Protein AF-A0A2V8VT09-F1 (afdb_monomer_lite)

Radius of gyration: 19.58 Å; chains: 1; bounding box: 53×34×50 Å

pLDDT: mean 88.97, std 8.25, range [53.28, 97.56]

Sequence (198 aa):
MQSVGPEAFEDIYPLLAGLPTRTMSKQDWRWLLFEYPWAPGPHRGWALCADGRTVGFIGAVFCARPLLGRVEKFCNPACWVVLEEYRFASALLLKPILALKDHSILSLRLSPAAYKVSAALGLRPLESEQLVLPPIPRPGEAIRALRGSFTLAPEEIRAELTGAERTMHEDMCSSPVARHVLLRRGDRQCYLVATPCH

Structure (mmCIF, N/CA/C/O backbone):
data_AF-A0A2V8VT09-F1
#
_entry.id   AF-A0A2V8VT09-F1
#
loop_
_atom_site.group_PDB
_atom_site.id
_atom_site.type_symbol
_atom_site.label_atom_id
_atom_site.label_alt_id
_atom_site.label_comp_id
_atom_site.label_asym_id
_atom_site.label_entity_id
_atom_site.label_seq_id
_atom_site.pdbx_PDB_ins_code
_atom_site.Cartn_x
_atom_site.Cartn_y
_atom_site.Cartn_z
_atom_site.occupancy
_atom_site.B_iso_or_equiv
_atom_site.auth_seq_id
_atom_site.auth_comp_id
_atom_site.auth_asym_id
_atom_site.auth_atom_id
_atom_site.pdbx_PDB_model_num
ATOM 1 N N . MET A 1 1 ? -17.277 1.373 14.318 1.00 88.25 1 MET A N 1
ATOM 2 C CA . MET A 1 1 ? -16.346 1.019 13.223 1.00 88.25 1 MET A CA 1
ATOM 3 C C . MET A 1 1 ? -17.014 1.399 11.921 1.00 88.25 1 MET A C 1
ATOM 5 O O . MET A 1 1 ? -18.194 1.102 11.780 1.00 88.25 1 MET A O 1
ATOM 9 N N . GLN A 1 2 ? -16.295 2.048 11.013 1.00 91.94 2 GLN A N 1
ATOM 10 C CA . GLN A 1 2 ? -16.838 2.515 9.738 1.00 91.94 2 GLN A CA 1
ATOM 11 C C . GLN A 1 2 ? -15.823 2.341 8.608 1.00 91.94 2 GLN A C 1
ATOM 13 O O . GLN A 1 2 ? -14.618 2.346 8.858 1.00 91.94 2 GLN A O 1
ATOM 18 N N . SER A 1 3 ? -16.321 2.148 7.387 1.00 94.25 3 SER A N 1
ATOM 19 C CA . SER A 1 3 ? -15.506 2.196 6.170 1.00 94.25 3 SER A CA 1
ATOM 20 C C . SER A 1 3 ? -15.060 3.632 5.916 1.00 94.25 3 SER A C 1
ATOM 22 O O . SER A 1 3 ? -15.844 4.547 6.159 1.00 94.25 3 SER A O 1
ATOM 24 N N . VAL A 1 4 ? -13.830 3.833 5.445 1.00 95.00 4 VAL A N 1
ATOM 25 C CA . VAL A 1 4 ? -13.260 5.176 5.262 1.00 95.00 4 VAL A CA 1
ATOM 26 C C . VAL A 1 4 ? -12.682 5.387 3.867 1.00 95.00 4 VAL A C 1
ATOM 28 O O . VAL A 1 4 ? -12.043 4.489 3.303 1.00 95.00 4 VAL A O 1
ATOM 31 N N . GLY A 1 5 ? -12.912 6.581 3.324 1.00 93.25 5 GLY A N 1
ATOM 32 C CA . GLY A 1 5 ? -12.309 7.089 2.100 1.00 93.25 5 GLY A CA 1
ATOM 33 C C . GLY A 1 5 ? -11.295 8.215 2.359 1.00 93.25 5 GLY A C 1
ATOM 34 O O . GLY A 1 5 ? -10.906 8.463 3.507 1.00 93.25 5 GLY A O 1
ATOM 35 N N . PRO A 1 6 ? -10.826 8.890 1.291 1.00 92.75 6 PRO A N 1
ATOM 36 C CA . PRO A 1 6 ? -9.806 9.942 1.364 1.00 92.75 6 PRO A CA 1
ATOM 37 C C . PRO A 1 6 ? -10.167 11.131 2.269 1.00 92.75 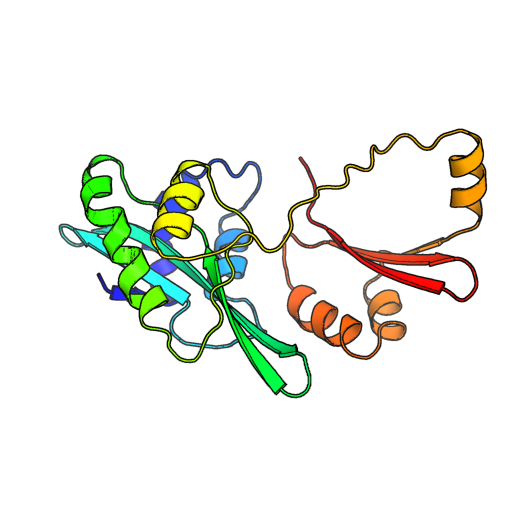6 PRO A C 1
ATOM 39 O O . PRO A 1 6 ? -9.274 11.866 2.699 1.00 92.75 6 PRO A O 1
ATOM 42 N N . GLU A 1 7 ? -11.456 11.342 2.532 1.00 93.12 7 GLU A N 1
ATOM 43 C CA . GLU A 1 7 ? -12.001 12.375 3.414 1.00 93.12 7 GLU A CA 1
ATOM 44 C C . GLU A 1 7 ? -11.633 12.166 4.888 1.00 93.12 7 GLU A C 1
ATOM 46 O O . GLU A 1 7 ? -11.423 13.136 5.606 1.00 93.12 7 GLU A O 1
ATOM 51 N N . ALA A 1 8 ? -11.472 10.915 5.327 1.00 93.81 8 ALA A N 1
ATOM 52 C CA . ALA A 1 8 ? -11.121 10.581 6.709 1.00 93.81 8 ALA A CA 1
ATOM 53 C C . ALA A 1 8 ? -9.611 10.669 6.991 1.00 93.81 8 ALA A C 1
ATOM 55 O O . ALA A 1 8 ? -9.166 10.409 8.110 1.00 93.81 8 ALA A O 1
ATOM 56 N N . PHE A 1 9 ? -8.795 10.987 5.980 1.00 95.25 9 PHE A N 1
ATOM 57 C CA . PHE A 1 9 ? -7.338 10.931 6.084 1.00 95.25 9 PHE A CA 1
ATOM 58 C C . PHE A 1 9 ? -6.782 11.828 7.195 1.00 95.25 9 PHE A C 1
ATOM 60 O O . PHE A 1 9 ? -5.859 11.422 7.899 1.00 95.25 9 PHE A O 1
ATOM 67 N N . GLU A 1 10 ? -7.355 13.018 7.374 1.00 96.00 10 GLU A N 1
ATOM 68 C CA . GLU A 1 10 ? -6.911 13.975 8.392 1.00 96.00 10 GLU A CA 1
ATOM 69 C C . GLU A 1 10 ? -7.084 13.429 9.815 1.00 96.00 10 GLU A C 1
ATOM 71 O O . GLU A 1 10 ? -6.186 13.585 10.642 1.00 96.00 10 GLU A O 1
ATOM 76 N N . ASP A 1 11 ? -8.165 12.688 10.073 1.00 95.75 11 ASP A N 1
ATOM 77 C CA . ASP A 1 11 ? -8.415 12.057 11.374 1.00 95.75 11 ASP A CA 1
ATOM 78 C C . ASP A 1 11 ? -7.548 10.808 11.600 1.00 95.75 11 ASP A C 1
ATOM 80 O O . ASP A 1 11 ? -7.265 10.428 12.737 1.00 95.75 11 ASP A O 1
ATOM 84 N N . ILE A 1 12 ? -7.133 10.140 10.520 1.00 96.38 12 ILE A N 1
ATOM 85 C CA . ILE A 1 12 ? -6.337 8.904 10.557 1.00 96.38 12 ILE A CA 1
ATOM 86 C C . ILE A 1 12 ? -4.838 9.207 10.673 1.00 96.38 12 ILE A C 1
ATOM 88 O O . ILE A 1 12 ? -4.106 8.466 11.333 1.00 96.38 12 ILE A O 1
ATOM 92 N N . TYR A 1 13 ? -4.365 10.286 10.044 1.00 95.88 13 TYR A N 1
ATOM 93 C CA . TYR A 1 13 ? -2.944 10.621 9.947 1.00 95.88 13 TYR A CA 1
ATOM 94 C C . TYR A 1 13 ? -2.199 10.648 11.296 1.00 95.88 13 TYR A C 1
ATOM 96 O O . TYR A 1 13 ? -1.099 10.092 11.347 1.00 95.88 13 TYR A O 1
ATOM 104 N N . PRO A 1 14 ? -2.756 11.182 12.405 1.00 94.81 14 PRO A N 1
ATOM 105 C CA . PRO A 1 14 ? -2.091 11.136 13.708 1.00 94.81 14 PRO A CA 1
ATOM 106 C C . PRO A 1 14 ? -1.740 9.716 14.176 1.00 94.81 14 PRO A C 1
ATOM 108 O O . PRO A 1 14 ? -0.697 9.517 14.795 1.00 94.81 14 PRO A O 1
ATOM 111 N N . LEU A 1 15 ? -2.565 8.714 13.843 1.00 95.19 15 LEU A N 1
ATOM 112 C CA . LEU A 1 15 ? -2.276 7.311 14.154 1.00 95.19 15 LEU A CA 1
ATOM 113 C C . LEU A 1 15 ? -1.122 6.774 13.297 1.00 95.19 15 LEU A C 1
ATOM 115 O O . LEU A 1 15 ? -0.261 6.053 13.797 1.00 95.19 15 LEU A O 1
ATOM 119 N N . LEU A 1 16 ? -1.096 7.136 12.010 1.00 93.88 16 LEU A N 1
ATOM 120 C CA . LEU A 1 16 ? -0.053 6.719 11.067 1.00 93.88 16 LEU A CA 1
ATOM 121 C C . LEU A 1 16 ? 1.308 7.321 11.422 1.00 93.88 16 LEU A C 1
ATOM 123 O O . LEU A 1 16 ? 2.320 6.629 11.345 1.00 93.88 16 LEU A O 1
ATOM 127 N N . ALA A 1 17 ? 1.329 8.582 11.858 1.00 90.62 17 ALA A N 1
ATOM 128 C CA . ALA A 1 17 ? 2.541 9.279 12.283 1.00 90.62 17 ALA A CA 1
ATOM 129 C C . ALA A 1 17 ? 3.223 8.617 13.497 1.00 90.62 17 ALA A C 1
ATOM 131 O O . ALA A 1 17 ? 4.424 8.788 13.691 1.00 90.62 17 ALA A O 1
ATOM 132 N N . GLY A 1 18 ? 2.478 7.842 14.295 1.00 86.19 18 GLY A N 1
ATOM 133 C CA . GLY A 1 18 ? 3.013 7.064 15.415 1.00 86.19 18 GLY A CA 1
ATOM 134 C C . GLY A 1 18 ? 3.640 5.720 15.025 1.00 86.19 18 GLY A C 1
ATOM 135 O O . GLY A 1 18 ? 4.216 5.046 15.880 1.00 86.19 18 GLY A O 1
ATOM 136 N N . LEU A 1 19 ? 3.530 5.291 13.762 1.00 86.75 19 LEU A N 1
ATOM 137 C CA . LEU A 1 19 ? 4.171 4.062 13.297 1.00 86.75 19 LEU A CA 1
ATOM 138 C C . LEU A 1 19 ? 5.694 4.250 13.190 1.00 86.75 19 LEU A C 1
ATOM 140 O O . LEU A 1 19 ? 6.160 5.338 12.855 1.00 86.75 19 LEU A O 1
ATOM 144 N N . PRO A 1 20 ? 6.499 3.189 13.398 1.00 77.62 20 PRO A N 1
ATOM 145 C CA . PRO A 1 20 ? 7.956 3.243 13.280 1.00 77.62 20 PRO A CA 1
ATOM 146 C C . PRO A 1 20 ? 8.412 3.276 11.807 1.00 77.62 20 PRO A C 1
ATOM 148 O O . PRO A 1 20 ? 9.232 2.470 11.368 1.00 77.62 20 PRO A O 1
ATOM 151 N N . THR A 1 21 ? 7.861 4.191 11.011 1.00 70.56 21 THR A N 1
ATOM 152 C CA . THR A 1 21 ? 8.256 4.445 9.625 1.00 70.56 21 THR A CA 1
ATOM 153 C C . THR A 1 21 ? 9.174 5.654 9.592 1.00 70.56 21 THR A C 1
ATOM 155 O O . THR A 1 21 ? 8.752 6.761 9.910 1.00 70.56 21 THR A O 1
ATOM 158 N N . ARG A 1 22 ? 10.438 5.454 9.214 1.00 61.34 22 ARG A N 1
ATOM 159 C CA . ARG A 1 22 ? 11.469 6.495 9.336 1.00 61.34 22 ARG A CA 1
ATOM 160 C C . ARG A 1 22 ? 11.339 7.652 8.333 1.00 61.34 22 ARG A C 1
ATOM 162 O O . ARG A 1 22 ? 12.022 8.650 8.519 1.00 61.34 22 ARG A O 1
ATOM 169 N N . THR A 1 23 ? 10.504 7.542 7.293 1.00 70.88 23 THR A N 1
ATOM 170 C CA . THR A 1 23 ? 10.636 8.415 6.106 1.00 70.88 23 THR A CA 1
ATOM 171 C C . THR A 1 23 ? 9.363 8.711 5.301 1.00 70.88 23 THR A C 1
ATOM 173 O O . THR A 1 23 ? 9.475 9.270 4.216 1.00 70.88 23 THR A O 1
ATOM 176 N N . MET A 1 24 ? 8.158 8.378 5.777 1.00 85.38 24 MET A N 1
ATOM 177 C CA . MET A 1 24 ? 6.932 8.705 5.027 1.00 85.38 24 MET A CA 1
ATOM 178 C C . MET A 1 24 ? 6.404 10.095 5.385 1.00 85.38 24 MET A C 1
ATOM 180 O O . MET A 1 24 ? 6.049 10.353 6.536 1.00 85.38 24 MET A O 1
ATOM 184 N N . SER A 1 25 ? 6.313 10.976 4.390 1.00 90.31 25 SER A N 1
ATOM 185 C CA . SER A 1 25 ? 5.611 12.250 4.516 1.00 90.31 25 SER A CA 1
ATOM 186 C C . SER A 1 25 ? 4.095 12.041 4.607 1.00 90.31 25 SER A C 1
ATOM 188 O O . SER A 1 25 ? 3.557 10.979 4.278 1.00 90.31 25 SER A O 1
ATOM 190 N N . LYS A 1 26 ? 3.369 13.086 5.018 1.00 93.00 26 LYS A N 1
ATOM 191 C CA . LYS A 1 26 ? 1.901 13.082 5.019 1.00 93.00 26 LYS A CA 1
ATOM 192 C C . LYS A 1 26 ? 1.324 12.770 3.631 1.00 93.00 26 LYS A C 1
ATOM 194 O O . LYS A 1 26 ? 0.363 12.011 3.531 1.00 93.00 26 LYS A O 1
ATOM 199 N N . GLN A 1 27 ? 1.931 13.300 2.568 1.00 92.50 27 GLN A N 1
ATOM 200 C CA . GLN A 1 27 ? 1.484 13.032 1.201 1.00 92.50 27 GLN A CA 1
ATOM 201 C C . GLN A 1 27 ? 1.758 11.582 0.786 1.00 92.50 27 GLN A C 1
ATOM 203 O O . GLN A 1 27 ? 0.909 10.971 0.144 1.00 92.50 27 GLN A O 1
ATOM 208 N N . ASP A 1 28 ? 2.884 10.998 1.206 1.00 92.06 28 ASP A N 1
ATOM 209 C CA . ASP A 1 28 ? 3.194 9.592 0.909 1.00 92.06 28 ASP A CA 1
ATOM 210 C C . ASP A 1 28 ? 2.159 8.656 1.531 1.00 92.06 28 ASP A C 1
ATOM 212 O O . ASP A 1 28 ? 1.704 7.706 0.892 1.00 92.06 28 ASP A O 1
ATOM 216 N N . TRP A 1 29 ? 1.751 8.947 2.770 1.00 93.06 29 TRP A N 1
ATOM 217 C CA . TRP A 1 29 ? 0.695 8.203 3.450 1.00 93.06 29 TRP A CA 1
ATOM 218 C C . TRP A 1 29 ? -0.640 8.307 2.729 1.00 93.06 29 TRP A C 1
ATOM 220 O O . TRP A 1 29 ? -1.319 7.294 2.537 1.00 93.06 29 TRP A O 1
ATOM 230 N N . ARG A 1 30 ? -1.006 9.524 2.319 1.00 94.12 30 ARG A N 1
ATOM 231 C CA . ARG A 1 30 ? -2.243 9.771 1.585 1.00 94.12 30 ARG A CA 1
ATOM 232 C C . ARG A 1 30 ? -2.250 9.007 0.266 1.00 94.12 30 ARG A C 1
ATOM 234 O O . ARG A 1 30 ? -3.217 8.302 -0.018 1.00 94.12 30 ARG A O 1
ATOM 241 N N . TRP A 1 31 ? -1.150 9.071 -0.481 1.00 93.06 31 TRP A N 1
ATOM 242 C CA . TRP A 1 31 ? -1.023 8.387 -1.759 1.00 93.06 31 TRP A CA 1
ATOM 243 C C . TRP A 1 31 ? -1.133 6.867 -1.607 1.00 93.06 31 TRP A C 1
ATOM 245 O O . TRP A 1 31 ? -1.986 6.242 -2.238 1.00 93.06 31 TRP A O 1
ATOM 255 N N . LEU A 1 32 ? -0.330 6.285 -0.707 1.00 90.56 32 LEU A N 1
ATOM 256 C CA . LEU A 1 32 ? -0.263 4.838 -0.483 1.00 90.56 32 LEU A CA 1
ATOM 257 C C . LEU A 1 32 ? -1.614 4.242 -0.084 1.00 90.56 32 LEU A C 1
ATOM 259 O O . LEU A 1 32 ? -1.939 3.127 -0.489 1.00 90.56 32 LEU A O 1
ATOM 263 N N . LEU A 1 33 ? -2.374 4.951 0.750 1.00 92.31 33 LEU A N 1
ATOM 264 C CA . LEU A 1 33 ? -3.612 4.424 1.310 1.00 92.31 33 LEU A CA 1
ATOM 265 C C . LEU A 1 33 ? -4.837 4.785 0.473 1.00 92.31 33 LEU A C 1
ATOM 267 O O . LEU A 1 33 ? -5.758 3.980 0.409 1.00 92.31 33 LEU A O 1
ATOM 271 N N . PHE A 1 34 ? -4.866 5.952 -0.176 1.00 93.00 34 PHE A N 1
ATOM 272 C CA . PHE A 1 34 ? -6.105 6.491 -0.740 1.00 93.00 34 PHE A CA 1
ATOM 273 C C . PHE A 1 34 ? -6.045 6.835 -2.232 1.00 93.00 34 PHE A C 1
ATOM 275 O O . PHE A 1 34 ? -7.069 6.697 -2.908 1.00 93.00 34 PHE A O 1
ATOM 282 N N . GLU A 1 35 ? -4.886 7.228 -2.763 1.00 91.81 35 GLU A N 1
ATOM 283 C CA . GLU A 1 35 ? -4.781 7.830 -4.107 1.00 91.81 35 GLU A CA 1
ATOM 284 C C . GLU A 1 35 ? -4.136 6.917 -5.157 1.00 91.81 35 GLU A C 1
ATOM 286 O O . GLU A 1 35 ? -4.000 7.316 -6.312 1.00 91.81 35 GLU A O 1
ATOM 291 N N . TYR A 1 36 ? -3.765 5.686 -4.795 1.00 91.44 36 TYR A N 1
ATOM 292 C CA . TYR A 1 36 ? -3.201 4.747 -5.759 1.00 91.44 36 TYR A CA 1
ATOM 293 C C . TYR A 1 36 ? -4.170 4.460 -6.931 1.00 91.44 36 TYR A C 1
ATOM 295 O O . TYR A 1 36 ? -5.366 4.209 -6.705 1.00 91.44 36 TYR A O 1
ATOM 303 N N . PRO A 1 37 ? -3.677 4.474 -8.188 1.00 90.56 37 PRO A N 1
ATOM 304 C CA . PRO A 1 37 ? -4.540 4.524 -9.371 1.00 90.56 37 PRO A CA 1
ATOM 305 C C . PRO A 1 37 ? -5.119 3.167 -9.798 1.00 90.56 37 PRO A C 1
ATOM 307 O O . PRO A 1 37 ? -6.148 3.122 -10.467 1.00 90.56 37 PRO A O 1
ATOM 310 N N . TRP A 1 38 ? -4.495 2.051 -9.413 1.00 91.31 38 TRP A N 1
ATOM 311 C CA . TRP A 1 38 ? -4.752 0.732 -10.019 1.00 91.31 38 TRP A CA 1
ATOM 312 C C . TRP A 1 38 ? -5.991 -0.015 -9.513 1.00 91.31 38 TRP A C 1
ATOM 314 O O . TRP A 1 38 ? -6.333 -1.075 -10.034 1.00 91.31 38 TRP A O 1
ATOM 324 N N . ALA A 1 39 ? -6.660 0.484 -8.476 1.00 88.75 39 ALA A N 1
ATOM 325 C CA . ALA A 1 39 ? -7.933 -0.078 -8.031 1.00 88.75 39 ALA A CA 1
ATOM 326 C C . ALA A 1 39 ? -8.817 1.032 -7.459 1.00 88.75 39 ALA A C 1
ATOM 328 O O . ALA A 1 39 ? -8.900 1.156 -6.243 1.00 88.75 39 ALA A O 1
ATOM 329 N N . PRO A 1 40 ? -9.432 1.889 -8.288 1.00 79.31 40 PRO A N 1
ATOM 330 C CA . PRO A 1 40 ? -10.247 2.996 -7.797 1.00 79.31 40 PRO A CA 1
ATOM 331 C C . PRO A 1 40 ? -11.431 2.483 -6.965 1.00 79.31 40 PRO A C 1
ATOM 333 O O . PRO A 1 40 ? -12.052 1.475 -7.294 1.00 79.31 40 PRO A O 1
ATOM 336 N N . GLY A 1 41 ? -11.758 3.186 -5.884 1.00 79.62 41 GLY A N 1
ATOM 337 C CA . GLY A 1 41 ? -12.888 2.838 -5.031 1.00 79.62 41 GLY A CA 1
ATOM 338 C C . GLY A 1 41 ? -13.069 3.827 -3.880 1.00 79.62 41 GLY A C 1
ATOM 339 O O . GLY A 1 41 ? -12.096 4.456 -3.461 1.00 79.62 41 GLY A O 1
ATOM 340 N N . PRO A 1 42 ? -14.299 3.973 -3.354 1.00 71.81 42 PRO A N 1
ATOM 341 C CA . PRO A 1 42 ? -14.594 4.934 -2.291 1.00 71.81 42 PRO A CA 1
ATOM 342 C C . PRO A 1 42 ? -14.053 4.499 -0.921 1.00 71.81 42 PRO A C 1
ATOM 344 O O . PRO A 1 42 ? -14.018 5.295 0.011 1.00 71.81 42 PRO A O 1
ATOM 347 N N . HIS A 1 43 ? -13.657 3.234 -0.771 1.00 84.88 43 HIS A N 1
ATOM 348 C CA . HIS A 1 43 ? -13.306 2.636 0.511 1.00 84.88 43 HIS A CA 1
ATOM 349 C C . HIS A 1 43 ? -11.906 2.040 0.470 1.00 84.88 43 HIS A C 1
ATOM 351 O O . HIS A 1 43 ? -11.583 1.225 -0.393 1.00 84.88 43 HIS A O 1
ATOM 357 N N . ARG A 1 44 ? -11.074 2.469 1.415 1.00 89.62 44 ARG A N 1
ATOM 358 C CA . ARG A 1 44 ? -9.624 2.230 1.433 1.00 89.62 44 ARG A CA 1
ATOM 359 C C . ARG A 1 44 ? -9.133 1.665 2.767 1.00 89.62 44 ARG A C 1
ATOM 361 O O . ARG A 1 44 ? -7.934 1.570 3.023 1.00 89.62 44 ARG A O 1
ATOM 368 N N . GLY A 1 45 ? -10.072 1.292 3.628 1.00 95.06 45 GLY A N 1
ATOM 369 C CA . GLY A 1 45 ? -9.813 0.781 4.960 1.00 95.06 45 GLY A CA 1
ATOM 370 C C . GLY A 1 45 ? -11.005 0.983 5.882 1.00 95.06 45 GLY A C 1
ATOM 371 O O . GLY A 1 45 ? -12.096 1.369 5.451 1.00 95.06 45 GLY A O 1
ATOM 372 N N . TRP A 1 46 ? -10.771 0.752 7.169 1.00 96.62 46 TRP A N 1
ATOM 373 C CA . TRP A 1 46 ? -11.767 0.907 8.220 1.00 96.62 46 TRP A CA 1
ATOM 374 C C . TRP A 1 46 ? -11.179 1.630 9.423 1.00 96.62 46 TRP A C 1
ATOM 376 O O . TRP A 1 46 ? -10.048 1.367 9.832 1.00 96.62 46 TRP A O 1
ATOM 386 N N . ALA A 1 47 ? -11.980 2.516 10.010 1.00 96.81 47 ALA A N 1
ATOM 387 C CA . ALA A 1 47 ? -11.652 3.235 11.229 1.00 96.81 47 ALA A CA 1
ATOM 388 C C . ALA A 1 47 ? -12.454 2.699 12.421 1.00 96.81 47 ALA A C 1
ATOM 390 O O . ALA A 1 47 ? -13.658 2.411 12.336 1.00 96.81 47 ALA A O 1
ATOM 391 N N . LEU A 1 48 ? -11.777 2.589 13.561 1.00 97.38 48 LEU A N 1
ATOM 392 C CA . LEU A 1 48 ? -12.385 2.429 14.871 1.00 97.38 48 LEU A CA 1
ATOM 393 C C . LEU A 1 48 ? -12.571 3.823 15.468 1.00 97.38 48 LEU A C 1
ATOM 395 O O . LEU A 1 48 ? -11.617 4.596 15.533 1.00 97.38 48 LEU A O 1
ATOM 399 N N . CYS A 1 49 ? -13.788 4.126 15.911 1.00 95.88 49 CYS A N 1
ATOM 400 C CA . CYS A 1 49 ? -14.128 5.430 16.463 1.00 95.88 49 CYS A CA 1
ATOM 401 C C . CYS A 1 49 ? -14.670 5.277 17.882 1.00 95.88 49 CYS A C 1
ATOM 403 O O . CYS A 1 49 ? -15.462 4.365 18.131 1.00 95.88 49 CYS A O 1
ATOM 405 N N . ALA A 1 50 ? -14.256 6.174 18.770 1.00 95.62 50 ALA A N 1
ATOM 406 C CA . ALA A 1 50 ? -14.750 6.305 20.135 1.00 95.62 50 ALA A CA 1
ATOM 407 C C . ALA A 1 50 ? -14.893 7.796 20.464 1.00 95.62 50 ALA A C 1
ATOM 409 O O . ALA A 1 50 ? -14.010 8.584 20.124 1.00 95.62 50 ALA A O 1
ATOM 410 N N . ASP A 1 51 ? -16.023 8.184 21.057 1.00 92.50 51 ASP A N 1
ATOM 411 C CA . ASP A 1 51 ? -16.333 9.572 21.437 1.00 92.50 51 ASP A CA 1
ATOM 412 C C . ASP A 1 51 ? -16.094 10.594 20.311 1.00 92.50 51 ASP A C 1
ATOM 414 O O . ASP A 1 51 ? -15.476 11.639 20.501 1.00 92.50 51 ASP A O 1
ATOM 418 N N . GLY A 1 52 ? -16.531 10.254 19.094 1.00 90.12 52 GLY A N 1
ATOM 419 C CA . GLY A 1 52 ? -16.386 11.113 17.913 1.00 90.12 52 GLY A CA 1
ATOM 420 C C . GLY A 1 52 ? -14.965 11.215 17.345 1.00 90.12 52 GLY A C 1
ATOM 421 O O . GLY A 1 52 ? -14.753 11.986 16.417 1.00 90.12 52 GLY A O 1
ATOM 422 N N . ARG A 1 53 ? -13.997 10.444 17.857 1.00 94.12 53 ARG A N 1
ATOM 423 C CA . ARG A 1 53 ? -12.595 10.464 17.408 1.00 94.12 53 ARG A CA 1
ATOM 424 C C . ARG A 1 53 ? -12.181 9.142 16.783 1.00 94.12 53 ARG A C 1
ATOM 426 O O . ARG A 1 53 ? -12.611 8.077 17.227 1.00 94.12 53 ARG A O 1
ATOM 433 N N . THR A 1 54 ? -11.292 9.203 15.798 1.00 96.81 54 THR A N 1
ATOM 434 C CA . THR A 1 54 ? -10.638 8.021 15.227 1.00 96.81 54 THR A CA 1
ATOM 435 C C . THR A 1 54 ? -9.540 7.532 16.172 1.00 96.81 54 THR A C 1
ATOM 437 O O . THR A 1 54 ? -8.558 8.223 16.419 1.00 96.81 54 THR A O 1
ATOM 440 N N . VAL A 1 55 ? -9.721 6.332 16.726 1.00 97.31 55 VAL A N 1
ATOM 441 C CA . VAL A 1 55 ? -8.826 5.720 17.731 1.00 97.31 55 VAL A CA 1
ATOM 442 C C . VAL A 1 55 ? -8.097 4.482 17.210 1.00 97.31 55 VAL A C 1
ATOM 444 O O . VAL A 1 55 ? -7.216 3.936 17.873 1.00 97.31 55 VAL A O 1
ATOM 447 N N . GLY A 1 56 ? -8.452 4.023 16.014 1.00 97.50 56 GLY A N 1
ATOM 448 C CA . GLY A 1 56 ? -7.771 2.938 15.331 1.00 97.50 56 GLY A CA 1
ATOM 449 C C . GLY A 1 56 ? -8.081 2.935 13.845 1.00 97.50 56 GLY A C 1
ATOM 450 O O . GLY A 1 56 ? -9.104 3.461 13.411 1.00 97.50 56 GLY A O 1
ATOM 451 N N . PHE A 1 57 ? -7.197 2.329 13.069 1.00 97.56 57 PHE A N 1
ATOM 452 C CA . PHE A 1 57 ? -7.287 2.260 11.624 1.00 97.56 57 PHE A CA 1
ATOM 453 C C . PHE A 1 57 ? -6.664 0.962 11.109 1.00 97.56 57 PHE A C 1
ATOM 455 O O . PHE A 1 57 ? -5.680 0.456 11.654 1.00 97.56 57 PHE A O 1
ATOM 462 N N . ILE A 1 58 ? -7.247 0.425 10.044 1.00 96.31 58 ILE A N 1
ATOM 463 C CA . ILE A 1 58 ? -6.601 -0.549 9.173 1.00 96.31 58 ILE A CA 1
ATOM 464 C C . ILE A 1 58 ? -6.868 -0.139 7.726 1.00 96.31 58 ILE A C 1
ATOM 466 O O . ILE A 1 58 ? -8.014 0.053 7.321 1.00 96.31 58 ILE A O 1
ATOM 470 N N . GLY A 1 59 ? -5.804 0.026 6.955 1.00 95.56 59 GLY A N 1
ATOM 471 C CA . GLY A 1 59 ? -5.867 0.270 5.523 1.00 95.56 59 GLY A CA 1
ATOM 472 C C . GLY A 1 59 ? -6.058 -1.024 4.740 1.00 95.56 59 GLY A C 1
ATOM 473 O O . GLY A 1 59 ? -5.734 -2.114 5.215 1.00 95.56 59 GLY A O 1
ATOM 474 N N . ALA A 1 60 ? -6.545 -0.896 3.513 1.00 94.75 60 ALA A N 1
ATOM 475 C CA . ALA A 1 60 ? -6.640 -1.986 2.553 1.00 94.75 60 ALA A CA 1
ATOM 476 C C . ALA A 1 60 ? -6.133 -1.518 1.186 1.00 94.75 60 ALA A C 1
ATOM 478 O O . ALA A 1 60 ? -6.715 -0.637 0.546 1.00 94.75 60 ALA A O 1
ATOM 479 N N . VAL A 1 61 ? -5.032 -2.120 0.740 1.00 94.25 61 VAL A N 1
ATOM 480 C CA . VAL A 1 61 ? -4.500 -1.916 -0.607 1.00 94.25 61 VAL A CA 1
ATOM 481 C C . VAL A 1 61 ? -5.038 -3.028 -1.495 1.00 94.25 61 VAL A C 1
ATOM 483 O O . VAL A 1 61 ? -4.696 -4.197 -1.313 1.00 94.25 61 VAL A O 1
ATOM 486 N N . PHE A 1 62 ? -5.899 -2.664 -2.437 1.00 94.38 62 PHE A N 1
ATOM 487 C CA . PHE A 1 62 ? -6.506 -3.601 -3.375 1.00 94.38 62 PHE A CA 1
ATOM 488 C C . PHE A 1 62 ? -5.699 -3.677 -4.664 1.00 94.38 62 PHE A C 1
ATOM 490 O O . PHE A 1 62 ? -5.126 -2.680 -5.102 1.00 94.38 62 PHE A O 1
ATOM 497 N N . CYS A 1 63 ? -5.690 -4.838 -5.308 1.00 93.00 63 CYS A N 1
ATOM 498 C CA . CYS A 1 63 ? -5.271 -4.958 -6.700 1.00 93.00 63 CYS A CA 1
ATOM 499 C C . CYS A 1 63 ? -5.990 -6.125 -7.379 1.00 93.00 63 CYS A C 1
ATOM 501 O O . CYS A 1 63 ? -6.522 -7.013 -6.717 1.00 93.00 63 CYS A O 1
ATOM 503 N N . ALA A 1 64 ? -6.005 -6.126 -8.708 1.00 93.00 64 ALA A N 1
ATOM 504 C CA . ALA A 1 64 ? -6.454 -7.258 -9.506 1.00 93.00 64 ALA A CA 1
ATOM 505 C C . ALA A 1 64 ? -5.347 -7.630 -10.492 1.00 93.00 64 ALA A C 1
ATOM 507 O O . ALA A 1 64 ? -4.760 -6.746 -11.127 1.00 93.00 64 ALA A O 1
ATOM 508 N N . ARG A 1 65 ? -5.018 -8.921 -10.591 1.00 90.88 65 ARG A N 1
ATOM 509 C CA . ARG A 1 65 ? -3.916 -9.411 -11.430 1.00 90.88 65 ARG A CA 1
ATOM 510 C C . ARG A 1 65 ? -4.295 -10.697 -12.161 1.00 90.88 65 ARG A C 1
ATOM 512 O O . ARG A 1 65 ? -4.931 -11.561 -11.558 1.00 90.88 65 ARG A O 1
ATOM 519 N N . PRO A 1 66 ? -3.884 -10.865 -13.431 1.00 91.88 66 PRO A N 1
ATOM 520 C CA . PRO A 1 66 ? -3.919 -12.166 -14.080 1.00 91.88 66 PRO A CA 1
ATOM 521 C C . PRO A 1 66 ? -3.047 -13.159 -13.302 1.00 91.88 66 PRO A C 1
ATOM 523 O O . PRO A 1 66 ? -1.860 -12.919 -13.093 1.00 91.88 66 PRO A O 1
ATOM 526 N N . LEU A 1 67 ? -3.633 -14.271 -12.878 1.00 90.50 67 LEU A N 1
ATOM 527 C CA . LEU A 1 67 ? -2.963 -15.351 -12.169 1.00 90.50 67 LEU A CA 1
ATOM 528 C C . LEU A 1 67 ? -3.596 -16.680 -12.585 1.00 90.50 67 LEU A C 1
ATOM 530 O O . LEU A 1 67 ? -4.805 -16.855 -12.471 1.00 90.50 67 LEU A O 1
ATOM 534 N N . LEU A 1 68 ? -2.780 -17.617 -13.081 1.00 89.56 68 LEU A N 1
ATOM 535 C CA . LEU A 1 68 ? -3.215 -18.970 -13.469 1.00 89.56 68 LEU A CA 1
ATOM 536 C C . LEU A 1 68 ? -4.463 -18.987 -14.382 1.00 89.56 68 LEU A C 1
ATOM 538 O O . LEU A 1 68 ? -5.373 -19.790 -14.199 1.00 89.56 68 LEU A O 1
ATOM 542 N N . GLY A 1 69 ? -4.520 -18.078 -15.361 1.00 91.69 69 GLY A N 1
ATOM 543 C CA . GLY A 1 69 ? -5.612 -18.013 -16.342 1.00 91.69 69 GLY A CA 1
ATOM 544 C C . GLY A 1 69 ? -6.896 -17.325 -15.862 1.00 91.69 69 GLY A C 1
ATOM 545 O O . GLY A 1 69 ? -7.861 -17.274 -16.620 1.00 91.69 69 GLY A O 1
ATOM 546 N N . ARG A 1 70 ? -6.923 -16.760 -14.648 1.00 93.50 70 ARG A N 1
ATOM 547 C CA . ARG A 1 70 ? -8.031 -15.926 -14.152 1.00 93.50 70 ARG A CA 1
ATOM 548 C C . ARG A 1 70 ? -7.540 -14.571 -13.661 1.00 93.50 70 ARG A C 1
ATOM 550 O O . ARG A 1 70 ? -6.354 -14.391 -13.416 1.00 93.50 70 ARG A O 1
ATOM 557 N N . VAL A 1 71 ? -8.451 -13.620 -13.491 1.00 93.69 71 VAL A N 1
ATOM 558 C CA . VAL A 1 71 ? -8.153 -12.384 -12.756 1.00 93.69 71 VAL A CA 1
ATOM 559 C C . VAL A 1 71 ? -8.403 -12.646 -11.276 1.00 93.69 71 VAL A C 1
ATOM 561 O O . VAL A 1 71 ? -9.538 -12.885 -10.872 1.00 93.69 71 VAL A O 1
ATOM 564 N N . GLU A 1 72 ? -7.342 -12.617 -10.479 1.00 95.19 72 GLU A N 1
ATOM 565 C CA . GLU A 1 72 ? -7.405 -12.733 -9.026 1.00 95.19 72 GLU A CA 1
ATOM 566 C C . GLU A 1 72 ? -7.454 -11.334 -8.406 1.00 95.19 72 GLU A C 1
ATOM 568 O O . GLU A 1 72 ? -6.653 -10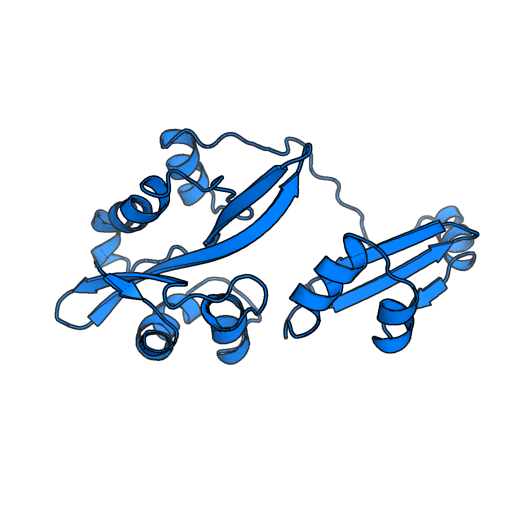.467 -8.767 1.00 95.19 72 GLU A O 1
ATOM 573 N N . LYS A 1 73 ? -8.388 -11.109 -7.476 1.00 94.94 73 LYS A N 1
ATOM 574 C CA . LYS A 1 73 ? -8.447 -9.877 -6.685 1.00 94.94 73 LYS A CA 1
ATOM 575 C C . LYS A 1 73 ? -7.728 -10.098 -5.366 1.00 94.94 73 LYS A C 1
ATOM 577 O O . LYS A 1 73 ? -7.972 -11.087 -4.683 1.00 94.94 73 LYS A O 1
ATOM 582 N N . PHE A 1 74 ? -6.893 -9.150 -4.980 1.00 94.62 74 PHE A N 1
ATOM 583 C CA . PHE A 1 74 ? -6.159 -9.182 -3.729 1.00 94.62 74 PHE A CA 1
ATOM 584 C C . PHE A 1 74 ? -6.571 -8.031 -2.828 1.00 94.62 74 PHE A C 1
ATOM 586 O O . PHE A 1 74 ? -6.847 -6.923 -3.291 1.00 94.62 74 PHE A O 1
ATOM 593 N N . CYS A 1 75 ? -6.550 -8.294 -1.528 1.00 94.81 75 CYS A N 1
ATOM 594 C CA . CYS A 1 75 ? -6.580 -7.277 -0.492 1.00 94.81 75 CYS A CA 1
ATOM 595 C C . CYS A 1 75 ? -5.336 -7.456 0.377 1.00 94.81 75 CYS A C 1
ATOM 597 O O . CYS A 1 75 ? -5.164 -8.501 1.005 1.00 94.81 75 CYS A O 1
ATOM 599 N N . ASN A 1 76 ? -4.491 -6.430 0.435 1.00 94.69 76 ASN A N 1
ATOM 600 C CA . ASN A 1 76 ? -3.370 -6.349 1.362 1.00 94.69 76 ASN A CA 1
ATOM 601 C C . ASN A 1 76 ? -3.732 -5.421 2.528 1.00 94.69 76 ASN A C 1
ATOM 603 O O . ASN A 1 76 ? -3.764 -4.199 2.340 1.00 94.69 76 ASN A O 1
ATOM 607 N N . PRO A 1 77 ? -4.018 -5.970 3.724 1.00 94.31 77 PRO A N 1
ATOM 608 C CA . PRO A 1 77 ? -4.190 -5.166 4.922 1.00 94.31 77 PRO A CA 1
ATOM 609 C C . PRO A 1 77 ? -2.918 -4.366 5.208 1.00 94.31 77 PRO A C 1
ATOM 611 O O . PRO A 1 77 ? -1.828 -4.925 5.326 1.00 94.31 77 PRO A O 1
ATOM 614 N N . ALA A 1 78 ? -3.064 -3.056 5.345 1.00 92.25 78 ALA A N 1
ATOM 615 C CA . ALA A 1 78 ? -1.971 -2.124 5.573 1.00 92.25 78 ALA A CA 1
ATOM 616 C C . ALA A 1 78 ? -2.203 -1.339 6.867 1.00 92.25 78 ALA A C 1
ATOM 618 O O . ALA A 1 78 ? -3.338 -1.128 7.279 1.00 92.25 78 ALA A O 1
ATOM 619 N N . CYS A 1 79 ? -1.125 -0.880 7.504 1.00 92.56 79 CYS A N 1
ATOM 620 C CA . CYS A 1 79 ? -1.186 0.112 8.586 1.00 92.56 79 CYS A CA 1
ATOM 621 C C . CYS A 1 79 ? -2.197 -0.206 9.698 1.00 92.56 79 CYS A C 1
ATOM 623 O O . CYS A 1 79 ? -2.965 0.662 10.101 1.00 92.56 79 CYS A O 1
ATOM 625 N N . TRP A 1 80 ? -2.214 -1.448 10.185 1.00 94.38 80 TRP A N 1
ATOM 626 C CA . TRP A 1 80 ? -3.066 -1.827 11.308 1.00 94.38 80 TRP A CA 1
ATOM 627 C C . TRP A 1 80 ? -2.545 -1.192 12.605 1.00 94.38 80 TRP A C 1
ATOM 629 O O . TRP A 1 80 ? -1.545 -1.638 13.170 1.00 94.38 80 TRP A O 1
ATOM 639 N N . VAL A 1 81 ? -3.210 -0.128 13.055 1.00 94.81 81 VAL A N 1
ATOM 640 C CA . VAL A 1 81 ? -2.789 0.704 14.188 1.00 94.81 81 VAL A CA 1
ATOM 641 C C . VAL A 1 81 ? -3.979 1.062 15.068 1.00 94.81 81 VAL A C 1
ATOM 643 O O . VAL A 1 81 ? -5.047 1.411 14.577 1.00 94.81 81 VAL A O 1
ATOM 646 N N . VAL A 1 82 ? -3.811 0.968 16.385 1.00 95.88 82 VAL A N 1
ATOM 647 C CA . VAL A 1 82 ? -4.839 1.322 17.373 1.00 95.88 82 VAL A CA 1
ATOM 648 C C . VAL A 1 82 ? -4.157 1.957 18.577 1.00 95.88 82 VAL A C 1
ATOM 650 O O . VAL A 1 82 ? -3.111 1.466 19.019 1.00 95.88 82 VAL A O 1
ATOM 653 N N . LEU A 1 83 ? -4.752 3.030 19.101 1.00 95.81 83 LEU A N 1
ATOM 654 C CA . LEU A 1 83 ? -4.322 3.655 20.348 1.00 95.81 83 LEU A CA 1
ATOM 655 C C . LEU A 1 83 ? -4.298 2.625 21.479 1.00 95.81 83 LEU A C 1
ATOM 657 O O . LEU A 1 83 ? -5.137 1.727 21.536 1.00 95.81 83 LEU A O 1
ATOM 661 N N . GLU A 1 84 ? -3.321 2.755 22.373 1.00 94.56 84 GLU A N 1
ATOM 662 C CA . GLU A 1 84 ? -3.031 1.759 23.407 1.00 94.56 84 GLU A CA 1
ATOM 663 C C . GLU A 1 84 ? -4.254 1.392 24.250 1.00 94.56 84 GLU A C 1
ATOM 665 O O . GLU A 1 84 ? -4.583 0.210 24.370 1.00 94.56 84 GLU A O 1
ATOM 670 N N . GLU A 1 85 ? -4.982 2.405 24.712 1.00 96.25 85 GLU A N 1
ATOM 671 C CA . GLU A 1 85 ? -6.204 2.286 25.513 1.00 96.25 85 GLU A CA 1
ATOM 672 C C . GLU A 1 85 ? -7.321 1.499 24.804 1.00 96.25 85 GLU A C 1
ATOM 674 O O . GLU A 1 85 ? -8.173 0.913 25.463 1.00 96.25 85 GLU A O 1
ATOM 679 N N . TYR A 1 86 ? -7.299 1.429 23.468 1.00 96.31 86 TYR A N 1
ATOM 680 C CA . TYR A 1 86 ? -8.335 0.807 22.634 1.00 96.31 86 TYR A CA 1
ATOM 681 C C . TYR A 1 86 ? -7.886 -0.509 21.988 1.00 96.31 86 TYR A C 1
ATOM 683 O O . TYR A 1 86 ? -8.632 -1.108 21.207 1.00 96.31 86 TYR A O 1
ATOM 691 N N . ARG A 1 87 ? -6.682 -1.014 22.299 1.00 93.50 87 ARG A N 1
ATOM 692 C CA . ARG A 1 87 ? -6.137 -2.235 21.671 1.00 93.50 87 ARG A CA 1
ATOM 693 C C . ARG A 1 87 ? -6.990 -3.480 21.911 1.00 93.50 87 ARG A C 1
ATOM 695 O O . ARG A 1 87 ? -6.963 -4.386 21.079 1.00 93.50 87 ARG A O 1
ATOM 702 N N . PHE A 1 88 ? -7.796 -3.506 22.974 1.00 93.19 88 PHE A N 1
ATOM 703 C CA . PHE A 1 88 ? -8.771 -4.575 23.223 1.00 93.19 88 PHE A CA 1
ATOM 704 C C . PHE A 1 88 ? -9.774 -4.747 22.066 1.00 93.19 88 PHE A C 1
ATOM 706 O O . PHE A 1 88 ? -10.263 -5.847 21.824 1.00 93.19 88 PHE A O 1
ATOM 713 N N . ALA A 1 89 ? -10.045 -3.679 21.310 1.00 93.94 89 ALA A N 1
ATOM 714 C CA . ALA A 1 89 ? -10.940 -3.671 20.158 1.00 93.94 89 ALA A CA 1
ATOM 715 C C . ALA A 1 89 ? -10.207 -3.849 18.813 1.00 93.94 89 ALA A C 1
ATOM 717 O O . ALA A 1 89 ? -10.846 -3.848 17.761 1.00 93.94 89 ALA A O 1
ATOM 718 N N . SER A 1 90 ? -8.881 -4.029 18.815 1.00 92.88 90 SER A N 1
ATOM 719 C CA . SER A 1 90 ? -8.056 -4.014 17.600 1.00 92.88 90 SER A CA 1
ATOM 720 C C . SER A 1 90 ? -8.450 -5.082 16.576 1.00 92.88 90 SER A C 1
ATOM 722 O O . SER A 1 90 ? -8.519 -4.804 15.380 1.00 92.88 90 SER A O 1
ATOM 724 N N . ALA A 1 91 ? -8.801 -6.285 17.036 1.00 91.38 91 ALA A N 1
ATOM 725 C CA . ALA A 1 91 ? -9.225 -7.380 16.164 1.00 91.38 91 ALA A CA 1
ATOM 726 C C . ALA A 1 91 ? -10.554 -7.105 15.431 1.00 91.38 91 ALA A C 1
ATOM 728 O O . ALA A 1 91 ? -10.828 -7.734 14.409 1.00 91.38 91 ALA A O 1
ATOM 729 N N . LEU A 1 92 ? -11.377 -6.154 15.900 1.00 93.00 92 LEU A N 1
ATOM 730 C CA . LEU A 1 92 ? -12.612 -5.778 15.202 1.00 93.00 92 LEU A CA 1
ATOM 731 C C . LEU A 1 92 ? -12.329 -5.210 13.809 1.00 93.00 92 LEU A C 1
ATOM 733 O O . LEU A 1 92 ? -13.129 -5.434 12.905 1.00 93.00 92 LEU A O 1
ATOM 737 N N . LEU A 1 93 ? -11.181 -4.551 13.624 1.00 95.62 93 LEU A N 1
ATOM 738 C CA . LEU A 1 93 ? -10.753 -3.990 12.342 1.00 95.62 93 LEU A CA 1
ATOM 739 C C . LEU A 1 93 ? -10.509 -5.065 11.268 1.00 95.62 93 LEU A C 1
ATOM 741 O O . LEU A 1 93 ? -10.603 -4.772 10.082 1.00 95.62 93 LEU A O 1
ATOM 745 N N . LEU A 1 94 ? -10.269 -6.323 11.655 1.00 93.19 94 LEU A N 1
ATOM 746 C CA . LEU A 1 94 ? -10.081 -7.428 10.708 1.00 93.19 94 LEU A CA 1
ATOM 747 C C . LEU A 1 94 ? -11.401 -8.006 10.187 1.00 93.19 94 LEU A C 1
ATOM 749 O O . LEU A 1 94 ? -11.422 -8.597 9.111 1.00 93.19 94 LEU A O 1
ATOM 753 N N . LYS A 1 95 ? -12.517 -7.825 10.907 1.00 93.00 95 LYS A N 1
ATOM 754 C CA . LYS A 1 95 ? -13.830 -8.364 10.512 1.00 93.00 95 LYS A CA 1
ATOM 755 C C . LYS A 1 95 ? -14.229 -8.037 9.067 1.00 93.00 95 LYS A C 1
ATOM 757 O O . LYS A 1 95 ? -14.606 -8.968 8.360 1.00 93.00 95 LYS A O 1
ATOM 762 N N . PRO A 1 96 ? -14.169 -6.777 8.601 1.00 93.31 96 PRO A N 1
ATOM 763 C CA . PRO A 1 96 ? -14.586 -6.466 7.240 1.00 93.31 96 PRO A CA 1
ATOM 764 C C . PRO A 1 96 ? -13.627 -7.021 6.178 1.00 93.31 96 PRO A C 1
ATOM 766 O O . PRO A 1 96 ? -14.085 -7.382 5.102 1.00 93.31 96 PRO A O 1
ATOM 769 N N . ILE A 1 97 ? -12.336 -7.179 6.491 1.00 92.62 97 ILE A N 1
ATOM 770 C CA . ILE A 1 97 ? -11.361 -7.833 5.602 1.00 92.62 97 ILE A CA 1
ATOM 771 C C . ILE A 1 97 ? -11.705 -9.315 5.447 1.00 92.62 97 ILE A C 1
ATOM 773 O O . ILE A 1 97 ? -11.765 -9.825 4.336 1.00 92.62 97 ILE A O 1
ATOM 777 N N . LEU A 1 98 ? -11.994 -9.998 6.556 1.00 91.50 98 LEU A N 1
ATOM 778 C CA . LEU A 1 98 ? -12.389 -11.411 6.552 1.00 91.50 98 LEU A CA 1
ATOM 779 C C . LEU A 1 98 ? -13.754 -11.647 5.883 1.00 91.50 98 LEU A C 1
ATOM 781 O O . LEU A 1 98 ? -14.062 -12.768 5.487 1.00 91.50 98 LEU A O 1
ATOM 785 N N . ALA A 1 99 ? -14.578 -10.605 5.756 1.00 92.62 99 ALA A N 1
ATOM 786 C CA . ALA A 1 99 ? -15.853 -10.665 5.051 1.00 92.62 99 ALA A CA 1
ATOM 787 C C . ALA A 1 99 ? -15.708 -10.566 3.517 1.00 92.62 99 ALA A C 1
ATOM 789 O O . ALA A 1 99 ? -16.686 -10.819 2.809 1.00 92.62 99 ALA A O 1
ATOM 790 N N . LEU A 1 100 ? -14.521 -10.226 2.995 1.00 92.12 100 LEU A N 1
ATOM 791 C CA . LEU A 1 100 ? -14.242 -10.175 1.557 1.00 92.12 100 LEU A CA 1
ATOM 792 C C . LEU A 1 100 ? -14.161 -11.595 0.979 1.00 92.12 100 LEU A C 1
ATOM 794 O O . LEU A 1 100 ? -13.112 -12.232 0.990 1.00 92.12 100 LEU A O 1
ATOM 798 N N . LYS A 1 101 ? -15.284 -12.103 0.464 1.00 90.94 101 LYS A N 1
ATOM 799 C CA . LYS A 1 101 ? -15.371 -13.469 -0.086 1.00 90.94 101 LYS A CA 1
ATOM 800 C C . LYS A 1 101 ? -14.749 -13.625 -1.475 1.00 90.94 101 LYS A C 1
ATOM 802 O O . LYS A 1 101 ? -14.468 -14.745 -1.885 1.00 90.94 101 LYS A O 1
ATOM 807 N N . ASP A 1 102 ? -14.582 -12.528 -2.205 1.00 92.19 102 ASP A N 1
ATOM 808 C CA . ASP A 1 102 ? -14.083 -12.495 -3.582 1.00 92.19 102 ASP A CA 1
ATOM 809 C C . ASP A 1 102 ? -12.635 -11.988 -3.689 1.00 92.19 102 ASP A C 1
ATOM 811 O O . ASP A 1 102 ? -12.193 -11.652 -4.786 1.00 92.19 102 ASP A O 1
ATOM 815 N N . HIS A 1 103 ? -11.912 -11.913 -2.565 1.00 94.25 103 HIS A N 1
ATOM 816 C CA . HIS A 1 103 ? -10.527 -11.451 -2.514 1.00 94.25 103 HIS A CA 1
ATOM 817 C C . HIS A 1 103 ? -9.617 -12.468 -1.826 1.00 94.25 103 HIS A C 1
ATOM 819 O O . HIS A 1 103 ? -9.916 -12.972 -0.744 1.00 94.25 103 HIS A O 1
ATOM 825 N N . SER A 1 104 ? -8.444 -12.679 -2.411 1.00 94.75 104 SER A N 1
ATOM 826 C CA . SER A 1 104 ? -7.311 -13.298 -1.737 1.00 94.75 104 SER A CA 1
ATOM 827 C C . SER A 1 104 ? -6.666 -12.295 -0.777 1.00 94.75 104 SER A C 1
ATOM 829 O O . SER A 1 104 ? -6.205 -11.225 -1.183 1.00 94.75 104 SER A O 1
ATOM 831 N N . ILE A 1 105 ? -6.628 -12.625 0.515 1.00 94.44 105 ILE A N 1
ATOM 832 C CA . ILE A 1 105 ? -5.967 -11.781 1.516 1.00 94.44 105 ILE A CA 1
ATOM 833 C C . ILE A 1 105 ? -4.463 -12.060 1.495 1.00 94.44 105 ILE A C 1
ATOM 835 O O . ILE A 1 105 ? -4.037 -13.191 1.723 1.00 94.44 105 ILE A O 1
ATOM 839 N N . LEU A 1 106 ? -3.662 -11.024 1.243 1.00 92.38 106 LEU A N 1
ATOM 840 C CA . LEU A 1 106 ? -2.206 -11.115 1.142 1.00 92.38 106 LEU A CA 1
ATOM 841 C C . LEU A 1 106 ? -1.548 -10.084 2.056 1.00 92.38 106 LEU A C 1
ATOM 843 O O . LEU A 1 106 ? -1.519 -8.904 1.732 1.00 92.38 106 LEU A O 1
ATOM 847 N N . SER A 1 107 ? -0.986 -10.519 3.180 1.00 90.19 107 SER A N 1
ATOM 848 C CA . SER A 1 107 ? -0.283 -9.631 4.111 1.00 90.19 107 SER A CA 1
ATOM 849 C C . SER A 1 107 ? 1.223 -9.663 3.867 1.00 90.19 107 SER A C 1
ATOM 851 O O . SER A 1 107 ? 1.909 -10.574 4.319 1.00 90.19 107 SER A O 1
ATOM 853 N N . LEU A 1 108 ? 1.738 -8.646 3.172 1.00 84.88 108 LEU A N 1
ATOM 854 C CA . LEU A 1 108 ? 3.141 -8.605 2.728 1.00 84.88 108 LEU A CA 1
ATOM 855 C C . LEU A 1 108 ? 4.136 -8.237 3.834 1.00 84.88 108 LEU A C 1
ATOM 857 O O . LEU A 1 108 ? 5.294 -8.640 3.790 1.00 84.88 108 LEU A O 1
ATOM 861 N N . ARG A 1 109 ? 3.712 -7.440 4.822 1.00 81.25 109 ARG A N 1
ATOM 862 C CA . ARG A 1 109 ? 4.547 -7.065 5.970 1.00 81.25 109 ARG A CA 1
ATOM 863 C C . ARG A 1 109 ? 3.748 -7.173 7.253 1.00 81.25 109 ARG A C 1
ATOM 865 O O . ARG A 1 109 ? 2.766 -6.461 7.442 1.00 81.25 109 ARG A O 1
ATOM 872 N N . LEU A 1 110 ? 4.203 -8.044 8.145 1.00 84.81 110 LEU A N 1
ATOM 873 C CA . LEU A 1 110 ? 3.572 -8.290 9.434 1.00 84.81 110 LEU A CA 1
ATOM 874 C C . LEU A 1 110 ? 4.572 -8.024 10.554 1.00 84.81 110 LEU A C 1
ATOM 876 O O . LEU A 1 110 ? 5.709 -8.491 10.520 1.00 84.81 110 LEU A O 1
ATOM 880 N N . SER A 1 111 ? 4.132 -7.294 11.577 1.00 87.31 111 SER A N 1
ATOM 881 C CA . SER A 1 111 ? 4.828 -7.309 12.862 1.00 87.31 111 SER A CA 1
ATOM 882 C C . SER A 1 111 ? 4.694 -8.701 13.497 1.00 87.31 111 SER A C 1
ATOM 884 O O . SER A 1 111 ? 3.739 -9.420 13.188 1.00 87.31 111 SER A O 1
ATOM 886 N N . PRO A 1 112 ? 5.572 -9.093 14.438 1.00 88.81 112 PRO A N 1
ATOM 887 C CA . PRO A 1 112 ? 5.439 -10.378 15.128 1.00 88.81 112 PRO A CA 1
ATOM 888 C C . PRO A 1 112 ? 4.064 -10.583 15.785 1.00 88.81 112 PRO A C 1
ATOM 890 O O . PRO A 1 112 ? 3.534 -11.693 15.794 1.00 88.81 112 PRO A O 1
ATOM 893 N N . ALA A 1 113 ? 3.455 -9.511 16.304 1.00 88.81 113 ALA A N 1
ATOM 894 C CA . ALA A 1 113 ? 2.105 -9.550 16.862 1.00 88.81 113 ALA A CA 1
ATOM 895 C C . ALA A 1 113 ? 1.040 -9.766 15.773 1.00 88.81 113 ALA A C 1
ATOM 897 O O . ALA A 1 113 ? 0.191 -10.645 15.913 1.00 88.81 113 ALA A O 1
ATOM 898 N N . ALA A 1 114 ? 1.116 -9.017 14.667 1.00 89.00 114 ALA A N 1
ATOM 899 C CA . ALA A 1 114 ? 0.185 -9.161 13.551 1.00 89.00 114 ALA A CA 1
ATOM 900 C C . ALA A 1 1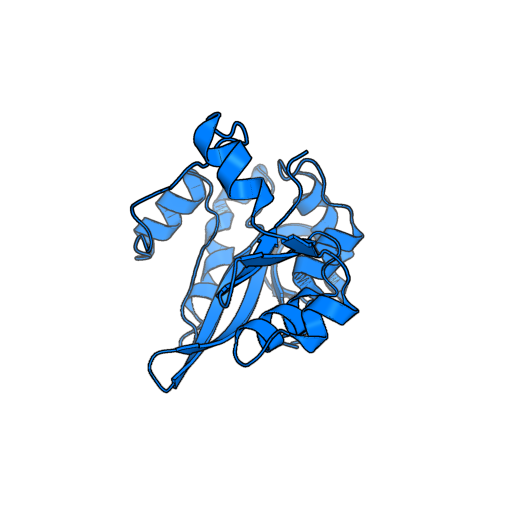14 ? 0.294 -10.541 12.881 1.00 89.00 114 ALA A C 1
ATOM 902 O O . ALA A 1 114 ? -0.723 -11.102 12.475 1.00 89.00 114 ALA A O 1
ATOM 903 N N . TYR A 1 115 ? 1.496 -11.124 12.828 1.00 91.06 115 TYR A N 1
ATOM 904 C CA . TYR A 1 115 ? 1.727 -12.479 12.327 1.00 91.06 115 TYR A CA 1
ATOM 905 C C . TYR A 1 115 ? 0.985 -13.531 13.152 1.00 91.06 115 TYR A C 1
ATOM 907 O O . TYR A 1 115 ? 0.268 -14.352 12.586 1.00 91.06 115 TYR A O 1
ATOM 915 N N . LYS A 1 116 ? 1.083 -13.475 14.488 1.00 91.31 116 LYS A N 1
ATOM 916 C CA . LYS A 1 116 ? 0.370 -14.412 15.376 1.00 91.31 116 LYS A CA 1
ATOM 917 C C . LYS A 1 116 ? -1.141 -14.365 15.159 1.00 91.31 116 LYS A C 1
ATOM 919 O O . LYS A 1 116 ? -1.772 -15.413 15.065 1.00 91.31 116 LYS A O 1
ATOM 924 N N . VAL A 1 117 ? -1.708 -13.161 15.049 1.00 91.56 117 VAL A N 1
ATOM 925 C CA . VAL A 1 117 ? -3.145 -12.999 14.787 1.00 91.56 117 VAL A CA 1
ATOM 926 C C . VAL A 1 117 ? -3.505 -13.516 13.395 1.00 91.56 117 VAL A C 1
ATOM 928 O O . VAL A 1 117 ? -4.457 -14.273 13.260 1.00 91.56 117 VAL A O 1
ATOM 931 N N . SER A 1 118 ? -2.722 -13.174 12.372 1.00 90.38 118 SER A N 1
ATOM 932 C CA . SER A 1 118 ? -2.953 -13.623 10.992 1.00 90.38 118 SER A CA 1
ATOM 933 C C . SER A 1 118 ? -2.922 -15.150 10.870 1.00 90.38 118 SER A C 1
ATOM 935 O O . SER A 1 118 ? -3.812 -15.736 10.259 1.00 90.38 118 SER A O 1
ATOM 937 N N . ALA A 1 119 ? -1.953 -15.805 11.513 1.00 91.31 119 ALA A N 1
ATOM 938 C CA . ALA A 1 119 ? -1.856 -17.262 11.555 1.00 91.31 119 ALA A CA 1
ATOM 939 C C . ALA A 1 119 ? -3.050 -17.898 12.286 1.00 91.31 119 ALA A C 1
ATOM 941 O O . ALA A 1 119 ? -3.616 -18.877 11.803 1.00 91.31 119 ALA A O 1
ATOM 942 N N . ALA A 1 120 ? -3.490 -17.315 13.409 1.00 91.69 120 ALA A N 1
ATOM 943 C CA . ALA A 1 120 ? -4.686 -17.767 14.126 1.00 91.69 120 ALA A CA 1
ATOM 944 C C . ALA A 1 120 ? -5.978 -17.604 13.302 1.00 91.69 120 ALA A C 1
ATOM 946 O O . ALA A 1 120 ? -6.936 -18.344 13.504 1.00 91.69 120 ALA A O 1
ATOM 947 N N . LEU A 1 121 ? -5.991 -16.665 12.352 1.00 89.88 121 LEU A N 1
ATOM 948 C CA . LEU A 1 121 ? -7.077 -16.457 11.391 1.00 89.88 121 LEU A CA 1
ATOM 949 C C . LEU A 1 121 ? -6.957 -17.333 10.132 1.00 89.88 121 LEU A C 1
ATOM 951 O O . LEU A 1 121 ? -7.786 -17.222 9.232 1.00 89.88 121 LEU A O 1
ATOM 955 N N . GLY A 1 122 ? -5.955 -18.214 10.064 1.00 90.62 122 GLY A N 1
ATOM 956 C CA . GLY A 1 122 ? -5.795 -19.195 8.992 1.00 90.62 122 GLY A CA 1
ATOM 957 C C . GLY A 1 122 ? -4.944 -18.739 7.805 1.00 90.62 122 GLY A C 1
ATOM 958 O O . GLY A 1 122 ? -4.837 -19.492 6.834 1.00 90.62 122 GLY A O 1
ATOM 959 N N . LEU A 1 123 ? -4.312 -17.557 7.865 1.00 91.25 123 LEU A N 1
ATOM 960 C CA . LEU A 1 123 ? -3.322 -17.165 6.860 1.00 91.25 123 LEU A CA 1
ATOM 961 C C . LEU A 1 123 ? -2.101 -18.084 6.960 1.00 91.25 123 LEU A C 1
ATOM 963 O O . LEU A 1 123 ? -1.673 -18.471 8.050 1.00 91.25 123 LEU A O 1
ATOM 967 N N . ARG A 1 124 ? -1.534 -18.427 5.803 1.00 92.06 124 ARG A N 1
ATOM 968 C CA . ARG A 1 124 ? -0.379 -19.320 5.690 1.00 92.06 124 ARG A CA 1
ATOM 969 C C . ARG A 1 124 ? 0.821 -18.556 5.132 1.00 92.06 124 ARG A C 1
ATOM 971 O O . ARG A 1 124 ? 0.614 -17.682 4.289 1.00 92.06 124 ARG A O 1
ATOM 978 N N . PRO A 1 125 ? 2.052 -18.877 5.564 1.00 89.62 125 PRO A N 1
ATOM 979 C CA . PRO A 1 125 ? 3.256 -18.333 4.944 1.00 89.62 125 PRO A CA 1
ATOM 980 C C . PRO A 1 125 ? 3.295 -18.670 3.449 1.00 89.62 125 PRO A C 1
ATOM 982 O O . PRO A 1 125 ? 3.057 -19.822 3.081 1.00 89.62 125 PRO A O 1
ATOM 985 N N . LEU A 1 126 ? 3.570 -17.666 2.611 1.00 87.00 126 LEU A N 1
ATOM 986 C CA . LEU A 1 126 ? 3.729 -17.835 1.165 1.00 87.00 126 LEU A CA 1
ATOM 987 C C . LEU A 1 126 ? 5.192 -18.117 0.811 1.00 87.00 126 LEU A C 1
ATOM 989 O O . LEU A 1 126 ? 5.479 -19.109 0.147 1.00 87.00 126 LEU A O 1
ATOM 993 N N . GLU A 1 127 ? 6.113 -17.285 1.300 1.00 79.50 127 GLU A N 1
ATOM 994 C CA . GLU A 1 127 ? 7.550 -17.520 1.192 1.00 79.50 127 GLU A CA 1
ATOM 995 C C . GLU A 1 127 ? 8.133 -18.082 2.498 1.00 79.50 127 GLU A C 1
ATOM 997 O O . GLU A 1 127 ? 7.817 -17.621 3.597 1.00 79.50 127 GLU A O 1
ATOM 1002 N N . SER A 1 128 ? 9.022 -19.070 2.376 1.00 71.50 128 SER A N 1
ATOM 1003 C CA . SER A 1 128 ? 9.797 -19.629 3.494 1.00 71.50 128 SER A CA 1
ATOM 1004 C C . SER A 1 128 ? 11.258 -19.179 3.506 1.00 71.50 128 SER A C 1
ATOM 1006 O O . SER A 1 128 ? 11.967 -19.441 4.475 1.00 71.50 128 SER A O 1
ATOM 1008 N N . GLU A 1 129 ? 11.721 -18.522 2.441 1.00 77.06 129 GLU A N 1
ATOM 1009 C CA . GLU A 1 129 ? 13.129 -18.188 2.238 1.00 77.06 129 GLU A CA 1
ATOM 1010 C C . GLU A 1 129 ? 13.313 -16.697 1.964 1.00 77.06 129 GLU A C 1
ATOM 1012 O O . GLU A 1 129 ? 12.544 -16.075 1.233 1.00 77.06 129 GLU A O 1
ATOM 1017 N N . GLN A 1 130 ? 14.371 -16.129 2.541 1.00 77.38 130 GLN A N 1
ATOM 1018 C CA . GLN A 1 130 ? 14.783 -14.754 2.303 1.00 77.38 130 GLN A CA 1
ATOM 1019 C C . GLN A 1 130 ? 16.214 -14.750 1.770 1.00 77.38 130 GLN A C 1
ATOM 1021 O O . GLN A 1 130 ? 17.131 -15.254 2.417 1.00 77.38 130 GLN A O 1
ATOM 1026 N N . LEU A 1 131 ? 16.412 -14.130 0.608 1.00 80.75 131 LEU A N 1
ATOM 1027 C CA . LEU A 1 131 ? 17.737 -13.877 0.056 1.00 80.75 131 LEU A CA 1
ATOM 1028 C C . LEU A 1 131 ? 18.176 -12.451 0.405 1.00 80.75 131 LEU A C 1
ATOM 1030 O O . LEU A 1 131 ? 17.493 -11.485 0.072 1.00 80.75 131 LEU A O 1
ATOM 1034 N N . VAL A 1 132 ? 19.333 -12.315 1.054 1.00 81.12 132 VAL A N 1
ATOM 1035 C CA . VAL A 1 132 ? 19.956 -11.017 1.349 1.00 81.12 132 VAL A CA 1
ATOM 1036 C C . VAL A 1 132 ? 21.170 -10.837 0.445 1.00 81.12 132 VAL A C 1
ATOM 1038 O O . VAL A 1 132 ? 22.115 -11.621 0.505 1.00 81.12 132 VAL A O 1
ATOM 1041 N N . LEU A 1 133 ? 21.145 -9.795 -0.388 1.00 75.00 133 LEU A N 1
ATOM 1042 C CA . LEU A 1 133 ? 22.234 -9.444 -1.300 1.00 75.00 133 LEU A CA 1
ATOM 1043 C C . LEU A 1 133 ? 22.960 -8.194 -0.773 1.00 75.00 133 LEU A C 1
ATOM 1045 O O . LEU A 1 133 ? 22.424 -7.091 -0.901 1.00 75.00 133 LEU A O 1
ATOM 1049 N N . PRO A 1 134 ? 24.146 -8.324 -0.150 1.00 73.19 134 PRO A N 1
ATOM 1050 C CA . PRO A 1 134 ? 24.891 -7.168 0.335 1.00 73.19 134 PRO A CA 1
ATOM 1051 C C . PRO A 1 134 ? 25.458 -6.348 -0.840 1.00 73.19 134 PRO A C 1
ATOM 1053 O O . PRO A 1 134 ? 25.796 -6.919 -1.877 1.00 73.19 134 PRO A O 1
ATOM 1056 N N . PRO A 1 135 ? 25.647 -5.025 -0.683 1.00 68.44 135 PRO A N 1
ATOM 1057 C CA . PRO A 1 135 ? 26.104 -4.138 -1.760 1.00 68.44 135 PRO A CA 1
ATOM 1058 C C . PRO A 1 135 ? 27.596 -4.287 -2.112 1.00 68.44 135 PRO A C 1
ATOM 1060 O O . PRO A 1 135 ? 28.133 -3.454 -2.835 1.00 68.44 135 PRO A O 1
ATOM 1063 N N . ILE A 1 136 ? 28.290 -5.306 -1.593 1.00 73.62 136 ILE A N 1
ATOM 1064 C CA . ILE A 1 136 ? 29.730 -5.505 -1.788 1.00 73.62 136 ILE A CA 1
ATOM 1065 C C . ILE A 1 136 ? 29.928 -6.584 -2.859 1.00 73.62 136 ILE A C 1
ATOM 1067 O O . ILE A 1 136 ? 29.873 -7.773 -2.530 1.00 73.62 136 ILE A O 1
ATOM 1071 N N . PRO A 1 137 ? 30.160 -6.213 -4.131 1.00 68.31 137 PRO A N 1
ATOM 1072 C CA . PRO A 1 137 ? 30.484 -7.194 -5.151 1.00 68.31 137 PRO A CA 1
ATOM 1073 C C . PRO A 1 137 ? 31.862 -7.789 -4.860 1.00 68.31 137 PRO A C 1
ATOM 1075 O O . PRO A 1 137 ? 32.822 -7.074 -4.559 1.00 68.31 137 PRO A O 1
ATOM 1078 N N . ARG A 1 138 ? 32.002 -9.107 -5.005 1.00 76.38 138 ARG A N 1
ATOM 1079 C CA . ARG A 1 138 ? 33.331 -9.735 -5.052 1.00 76.38 138 ARG A CA 1
ATOM 1080 C C . ARG A 1 138 ? 34.103 -9.192 -6.268 1.00 76.38 138 ARG A C 1
ATOM 1082 O O . ARG A 1 138 ? 33.474 -8.830 -7.263 1.00 76.38 138 ARG A O 1
ATOM 1089 N N . PRO A 1 139 ? 35.449 -9.191 -6.287 1.00 73.25 139 PRO A N 1
ATOM 1090 C CA . PRO A 1 139 ? 36.219 -8.625 -7.404 1.00 73.25 139 PRO A CA 1
ATOM 1091 C C . PRO A 1 139 ? 35.811 -9.159 -8.794 1.00 73.25 139 PRO A C 1
ATOM 1093 O O . PRO A 1 139 ? 35.675 -8.397 -9.749 1.00 73.25 139 PRO A O 1
ATOM 1096 N N . GLY A 1 140 ? 35.516 -10.461 -8.905 1.00 72.19 140 GLY A N 1
ATOM 1097 C CA . GLY A 1 140 ? 35.009 -11.065 -10.145 1.00 72.19 140 GLY A CA 1
ATOM 1098 C C . GLY A 1 140 ? 33.563 -10.686 -10.499 1.00 72.19 140 GLY A C 1
ATOM 1099 O O . GLY A 1 140 ? 33.189 -10.708 -11.670 1.00 72.19 140 GLY A O 1
ATOM 1100 N N . GLU A 1 141 ? 32.744 -10.315 -9.514 1.00 70.81 141 GLU A N 1
ATOM 1101 C CA . GLU A 1 141 ? 31.384 -9.800 -9.709 1.00 70.81 141 GLU A CA 1
ATOM 1102 C C . GLU A 1 141 ? 31.402 -8.332 -10.133 1.00 70.81 141 GLU A C 1
ATOM 1104 O O . GLU A 1 141 ? 30.613 -7.961 -10.993 1.00 70.81 141 GLU A O 1
ATOM 1109 N N . ALA A 1 142 ? 32.347 -7.530 -9.633 1.00 68.50 142 ALA A N 1
ATOM 1110 C CA . ALA A 1 142 ? 32.542 -6.147 -10.068 1.00 68.50 142 ALA A CA 1
ATOM 1111 C C . ALA A 1 142 ? 32.889 -6.078 -11.567 1.00 68.50 142 ALA A C 1
ATOM 1113 O O . ALA A 1 142 ? 32.259 -5.342 -12.323 1.00 68.50 142 ALA A O 1
ATOM 1114 N N . ILE A 1 143 ? 33.802 -6.940 -12.034 1.00 67.94 143 ILE A N 1
ATOM 1115 C CA . ILE A 1 143 ? 34.132 -7.067 -13.465 1.00 67.94 143 ILE A CA 1
ATOM 1116 C C . ILE A 1 143 ? 32.916 -7.535 -14.285 1.00 67.94 143 ILE A C 1
ATOM 1118 O O . ILE A 1 143 ? 32.732 -7.118 -15.428 1.00 67.94 143 ILE A O 1
ATOM 1122 N N . ARG A 1 144 ? 32.064 -8.403 -13.722 1.00 65.75 144 ARG A N 1
ATOM 1123 C CA . ARG A 1 144 ? 30.818 -8.849 -14.373 1.00 65.75 144 ARG A CA 1
ATOM 1124 C C . ARG A 1 144 ? 29.743 -7.758 -14.393 1.00 65.75 144 ARG A C 1
ATOM 1126 O O . ARG A 1 144 ? 28.999 -7.703 -15.367 1.00 65.75 144 ARG A O 1
ATOM 1133 N N . ALA A 1 145 ? 29.668 -6.913 -13.367 1.00 65.81 145 ALA A N 1
ATOM 1134 C CA . ALA A 1 145 ? 28.740 -5.788 -13.280 1.00 65.81 145 ALA A CA 1
ATOM 1135 C C . ALA A 1 145 ? 29.063 -4.707 -14.322 1.00 65.81 145 ALA A C 1
ATOM 1137 O O . ALA A 1 145 ? 28.145 -4.173 -14.935 1.00 65.81 145 ALA A O 1
ATOM 1138 N N . LEU A 1 146 ? 30.350 -4.490 -14.630 1.00 65.88 146 LEU A N 1
ATOM 1139 C CA . LEU A 1 146 ? 30.797 -3.617 -15.729 1.00 65.88 146 LEU A CA 1
ATOM 1140 C C . LEU A 1 146 ? 30.317 -4.064 -17.126 1.00 65.88 146 LEU A C 1
ATOM 1142 O O . LEU A 1 146 ? 30.443 -3.309 -18.083 1.00 65.88 146 LEU A O 1
ATOM 1146 N N . ARG A 1 147 ? 29.783 -5.287 -17.273 1.00 78.06 147 ARG A N 1
ATOM 1147 C CA . ARG A 1 147 ? 29.227 -5.801 -18.541 1.00 78.06 147 ARG A CA 1
ATOM 1148 C C . ARG A 1 147 ? 27.717 -5.588 -18.685 1.00 78.06 147 ARG A C 1
ATOM 1150 O O . ARG A 1 147 ? 27.134 -6.074 -19.653 1.00 78.06 147 ARG A O 1
ATOM 1157 N N . GLY A 1 148 ? 27.076 -4.960 -17.704 1.00 83.81 148 GLY A N 1
ATOM 1158 C CA . GLY A 1 148 ? 25.672 -4.570 -17.762 1.00 83.81 148 GLY A CA 1
ATOM 1159 C C . GLY A 1 148 ? 25.514 -3.056 -17.822 1.00 83.81 148 GLY A C 1
ATOM 1160 O O . GLY A 1 148 ? 26.471 -2.307 -17.643 1.00 83.81 148 GLY A O 1
ATOM 1161 N N . SER A 1 149 ? 24.286 -2.611 -18.046 1.00 88.38 149 SER A N 1
ATOM 1162 C CA . SER A 1 149 ? 23.889 -1.215 -17.878 1.00 88.38 149 SER A CA 1
ATOM 1163 C C . SER A 1 149 ? 22.613 -1.143 -17.049 1.00 88.38 149 SER A C 1
ATOM 1165 O O . SER A 1 149 ? 21.919 -2.144 -16.861 1.00 88.38 149 SER A O 1
ATOM 1167 N N . PHE A 1 150 ? 22.305 0.036 -16.523 1.00 91.06 150 PHE A N 1
ATOM 1168 C CA . PHE A 1 150 ? 21.019 0.292 -15.895 1.00 91.06 150 PHE A CA 1
ATOM 1169 C C . PHE A 1 150 ? 20.516 1.677 -16.267 1.00 91.06 150 PHE A C 1
ATOM 1171 O O . PHE A 1 150 ? 21.307 2.553 -16.613 1.00 91.06 150 PHE A O 1
ATOM 1178 N N . THR A 1 151 ? 19.205 1.871 -16.184 1.00 92.19 151 THR A N 1
ATOM 1179 C CA . THR A 1 151 ? 18.586 3.186 -16.330 1.00 92.19 151 THR A CA 1
ATOM 1180 C C . THR A 1 151 ? 17.566 3.432 -15.227 1.00 92.19 151 THR A C 1
ATOM 1182 O O . THR A 1 151 ? 16.926 2.507 -14.721 1.00 92.19 151 THR A O 1
ATOM 1185 N N . LEU A 1 152 ? 17.455 4.704 -14.860 1.00 92.69 152 LEU A N 1
ATOM 1186 C CA . LEU A 1 152 ? 16.412 5.264 -14.003 1.00 92.69 152 LEU A CA 1
ATOM 1187 C C . LEU A 1 152 ? 15.479 6.182 -14.812 1.00 92.69 152 LEU A C 1
ATOM 1189 O O . LEU A 1 152 ? 14.549 6.752 -14.248 1.00 92.69 152 LEU A O 1
ATOM 1193 N N . ALA A 1 153 ? 15.759 6.384 -16.107 1.00 93.06 153 ALA A N 1
ATOM 1194 C CA . ALA A 1 153 ? 15.038 7.328 -16.947 1.00 93.06 153 ALA A CA 1
ATOM 1195 C C . ALA A 1 153 ? 13.626 6.791 -17.244 1.00 93.06 153 ALA A C 1
ATOM 1197 O O . ALA A 1 153 ? 13.505 5.746 -17.890 1.00 93.06 153 ALA A O 1
ATOM 1198 N N . PRO A 1 154 ? 12.551 7.490 -16.828 1.00 90.62 154 PRO A N 1
ATOM 1199 C CA . PRO A 1 154 ? 11.187 6.981 -16.980 1.00 90.62 154 PRO A CA 1
ATOM 1200 C C . PRO A 1 154 ? 10.796 6.687 -18.430 1.00 90.62 154 PRO A C 1
ATOM 1202 O O . PRO A 1 154 ? 10.054 5.742 -18.684 1.00 90.62 154 PRO A O 1
ATOM 1205 N N . GLU A 1 155 ? 11.294 7.479 -19.381 1.00 92.50 155 GLU A N 1
ATOM 1206 C CA . GLU A 1 155 ? 10.978 7.307 -20.803 1.00 92.50 155 GLU A CA 1
ATOM 1207 C C . GLU A 1 155 ? 11.645 6.059 -21.398 1.00 92.50 155 GLU A C 1
ATOM 1209 O O . GLU A 1 155 ? 10.996 5.317 -22.132 1.00 92.50 155 GLU A O 1
ATOM 1214 N N . GLU A 1 156 ? 12.897 5.766 -21.027 1.00 93.69 156 GLU A N 1
ATOM 1215 C CA . GLU A 1 156 ? 13.575 4.531 -21.451 1.00 93.69 156 GLU A CA 1
ATOM 1216 C C . GLU A 1 156 ? 12.901 3.294 -20.857 1.00 93.69 156 GLU A C 1
ATOM 1218 O O . GLU A 1 156 ? 12.641 2.325 -21.567 1.00 93.69 156 GLU A O 1
ATOM 1223 N N . ILE A 1 157 ? 12.573 3.342 -19.560 1.00 94.88 157 ILE A N 1
ATOM 1224 C CA . ILE A 1 157 ? 11.878 2.245 -18.881 1.00 94.88 157 ILE A CA 1
ATOM 1225 C C . ILE A 1 157 ? 10.545 1.984 -19.588 1.00 94.88 157 ILE A C 1
ATOM 1227 O O . ILE A 1 157 ? 10.274 0.865 -20.018 1.00 94.88 157 ILE A O 1
ATOM 1231 N N . ARG A 1 158 ? 9.724 3.019 -19.790 1.00 92.94 158 ARG A N 1
ATOM 1232 C CA . ARG A 1 158 ? 8.408 2.879 -20.428 1.00 92.94 158 ARG A CA 1
ATOM 1233 C C . ARG A 1 158 ? 8.489 2.315 -21.849 1.00 92.94 158 ARG A C 1
ATOM 1235 O O . ARG A 1 158 ? 7.613 1.541 -22.232 1.00 92.94 158 ARG A O 1
ATOM 1242 N N . ALA A 1 159 ? 9.513 2.694 -22.613 1.00 93.50 159 ALA A N 1
ATOM 1243 C CA . ALA A 1 159 ? 9.701 2.229 -23.984 1.00 93.50 159 ALA A CA 1
ATOM 1244 C C . ALA A 1 159 ? 10.028 0.726 -24.069 1.00 93.50 159 ALA A C 1
ATOM 1246 O O . ALA A 1 159 ? 9.581 0.060 -25.003 1.00 93.50 159 ALA A O 1
ATOM 1247 N N . GLU A 1 160 ? 10.774 0.186 -23.100 1.00 94.06 160 GLU A N 1
ATOM 1248 C CA . GLU A 1 160 ? 11.280 -1.196 -23.134 1.00 94.06 160 GLU A CA 1
ATOM 1249 C C . GLU A 1 160 ? 10.403 -2.210 -22.389 1.00 94.06 160 GLU A C 1
ATOM 1251 O O . GLU A 1 160 ? 10.410 -3.399 -22.725 1.00 94.06 160 GLU A O 1
ATOM 1256 N N . LEU A 1 161 ? 9.621 -1.776 -21.395 1.00 95.06 161 LEU A N 1
ATOM 1257 C CA . LEU A 1 161 ? 8.743 -2.688 -20.663 1.00 95.06 161 LEU A CA 1
ATOM 1258 C C . LEU A 1 161 ? 7.581 -3.166 -21.532 1.00 95.06 161 LEU A C 1
ATOM 1260 O O . LEU A 1 161 ? 6.945 -2.394 -22.257 1.00 95.06 161 LEU A O 1
ATOM 1264 N N . THR A 1 162 ? 7.242 -4.446 -21.400 1.00 92.75 162 THR A N 1
ATOM 1265 C CA . THR A 1 162 ? 6.111 -5.076 -22.093 1.00 92.75 162 THR A CA 1
ATOM 1266 C C . THR A 1 162 ? 5.290 -5.930 -21.128 1.00 92.75 162 THR A C 1
ATOM 1268 O O . THR A 1 162 ? 5.720 -6.227 -20.012 1.00 92.75 162 THR A O 1
ATOM 1271 N N . GLY A 1 163 ? 4.071 -6.296 -21.534 1.00 91.12 163 GLY A N 1
ATOM 1272 C CA . GLY A 1 163 ? 3.202 -7.176 -20.752 1.00 91.12 163 GLY A CA 1
ATOM 1273 C C . GLY A 1 163 ? 3.006 -6.712 -19.303 1.00 91.12 163 GLY A C 1
ATOM 1274 O O . GLY A 1 163 ? 2.735 -5.540 -19.046 1.00 91.12 163 GLY A O 1
ATOM 1275 N N . ALA A 1 164 ? 3.161 -7.642 -18.357 1.00 88.44 164 ALA A N 1
ATOM 1276 C CA . ALA A 1 164 ? 2.924 -7.399 -16.934 1.00 88.44 164 ALA A CA 1
ATOM 1277 C C . ALA A 1 164 ? 3.883 -6.370 -16.310 1.00 88.44 164 ALA A C 1
ATOM 1279 O O . ALA A 1 164 ? 3.490 -5.655 -15.388 1.00 88.44 164 ALA A O 1
ATOM 1280 N N . GLU A 1 165 ? 5.119 -6.266 -16.809 1.00 91.94 165 GLU A N 1
ATOM 1281 C CA . GLU A 1 165 ? 6.093 -5.296 -16.300 1.00 91.94 165 GLU A CA 1
ATOM 1282 C C . GLU A 1 165 ? 5.641 -3.865 -16.604 1.00 91.94 165 GLU A C 1
ATOM 1284 O O . GLU A 1 165 ? 5.702 -3.001 -15.730 1.00 91.94 165 GLU A O 1
ATOM 1289 N N . ARG A 1 166 ? 5.111 -3.634 -17.814 1.00 93.44 166 ARG A N 1
ATOM 1290 C CA . ARG A 1 166 ? 4.563 -2.332 -18.215 1.00 93.44 166 ARG A CA 1
ATOM 1291 C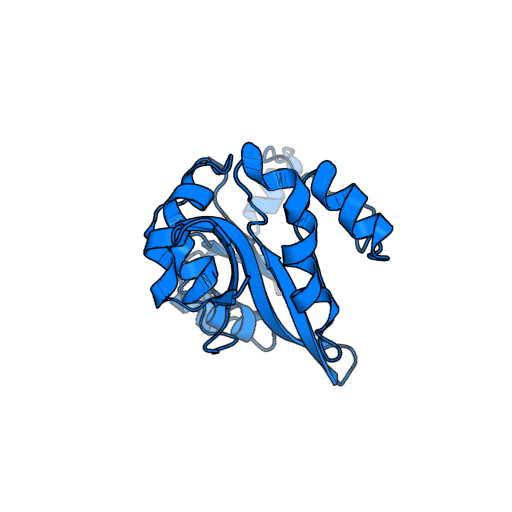 C . ARG A 1 166 ? 3.385 -1.933 -17.333 1.00 93.44 166 ARG A C 1
ATOM 1293 O O . ARG A 1 166 ? 3.393 -0.828 -16.804 1.00 93.44 166 ARG A O 1
ATOM 1300 N N . THR A 1 167 ? 2.432 -2.838 -17.113 1.00 91.50 167 THR A N 1
ATOM 1301 C CA . THR A 1 167 ? 1.289 -2.578 -16.222 1.00 91.50 167 THR A CA 1
ATOM 1302 C C . THR A 1 167 ? 1.750 -2.261 -14.799 1.00 91.50 167 THR A C 1
ATOM 1304 O O . THR A 1 167 ? 1.275 -1.310 -14.192 1.00 91.50 167 THR A O 1
ATOM 1307 N N . MET A 1 168 ? 2.725 -3.007 -14.268 1.00 90.44 168 MET A N 1
ATOM 1308 C CA . MET A 1 168 ? 3.276 -2.735 -12.937 1.00 90.44 168 MET A CA 1
ATOM 1309 C C . MET A 1 168 ? 3.959 -1.363 -12.865 1.00 90.44 168 MET A C 1
ATOM 1311 O O . MET A 1 168 ? 3.873 -0.680 -11.847 1.00 90.44 168 MET A O 1
ATOM 1315 N N . HIS A 1 169 ? 4.657 -0.958 -13.926 1.00 93.50 169 HIS A N 1
ATOM 1316 C CA . HIS A 1 169 ? 5.239 0.374 -14.024 1.00 93.50 169 HIS A CA 1
ATOM 1317 C C . HIS A 1 169 ? 4.170 1.464 -14.079 1.00 93.50 169 HIS A C 1
ATOM 1319 O O . HIS A 1 169 ? 4.268 2.410 -13.313 1.00 93.50 169 HIS A O 1
ATOM 1325 N N . GLU A 1 170 ? 3.150 1.332 -14.924 1.00 92.31 170 GLU A N 1
ATOM 1326 C CA . GLU A 1 170 ? 2.044 2.296 -15.025 1.00 92.31 170 GLU A CA 1
ATOM 1327 C C . GLU A 1 170 ? 1.302 2.469 -13.693 1.00 92.31 170 GLU A C 1
ATOM 1329 O O . GLU A 1 170 ? 1.025 3.594 -13.284 1.00 92.31 170 GLU A O 1
ATOM 1334 N N . ASP A 1 171 ? 1.060 1.371 -12.974 1.00 91.31 171 ASP A N 1
ATOM 1335 C CA . ASP A 1 171 ? 0.419 1.398 -11.659 1.00 91.31 171 ASP A CA 1
ATOM 1336 C C . ASP A 1 171 ? 1.261 2.173 -10.630 1.00 91.31 171 ASP A C 1
ATOM 1338 O O . ASP A 1 171 ? 0.735 2.928 -9.810 1.00 91.31 171 ASP A O 1
ATOM 1342 N N . MET A 1 172 ? 2.582 1.990 -10.659 1.00 91.00 172 MET A N 1
ATOM 1343 C CA . MET A 1 172 ? 3.481 2.446 -9.599 1.00 91.00 172 MET A CA 1
ATOM 1344 C C . MET A 1 172 ? 4.281 3.707 -9.943 1.00 91.00 172 MET A C 1
ATOM 1346 O O . MET A 1 172 ? 4.887 4.273 -9.037 1.00 91.00 172 MET A O 1
ATOM 1350 N N . CYS A 1 173 ? 4.285 4.185 -11.192 1.00 91.25 173 CYS A N 1
ATOM 1351 C CA . CYS A 1 173 ? 5.166 5.277 -11.625 1.00 91.25 173 CYS A CA 1
ATOM 1352 C C . CYS A 1 173 ? 4.863 6.615 -10.946 1.00 91.25 173 CYS A C 1
ATOM 1354 O O . CYS A 1 173 ? 5.749 7.458 -10.830 1.00 91.25 173 CYS A O 1
ATOM 1356 N N . SER A 1 174 ? 3.624 6.819 -10.488 1.00 90.75 174 SER A N 1
ATOM 1357 C CA . SER A 1 174 ? 3.235 7.999 -9.709 1.00 90.75 174 SER A CA 1
ATOM 1358 C C . SER A 1 174 ? 3.501 7.848 -8.208 1.00 90.75 174 SER A C 1
ATOM 1360 O O . SER A 1 174 ? 3.15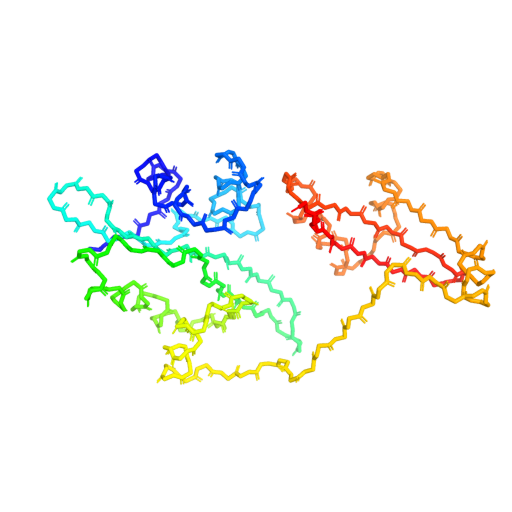5 8.744 -7.442 1.00 90.75 174 SER A O 1
ATOM 1362 N N . SER A 1 175 ? 4.045 6.712 -7.761 1.00 90.88 175 SER A N 1
ATOM 1363 C CA . SER A 1 175 ? 4.363 6.491 -6.353 1.00 90.88 175 SER A CA 1
ATOM 1364 C C . SER A 1 175 ? 5.459 7.456 -5.906 1.00 90.88 175 SER A C 1
ATOM 1366 O O . SER A 1 175 ? 6.532 7.486 -6.515 1.00 90.88 175 SER A O 1
ATOM 1368 N N . PRO A 1 176 ? 5.260 8.205 -4.811 1.00 88.38 176 PRO A N 1
ATOM 1369 C CA . PRO A 1 176 ? 6.265 9.159 -4.354 1.00 88.38 176 PRO A CA 1
ATOM 1370 C C . PRO A 1 176 ? 7.501 8.465 -3.754 1.00 88.38 176 PRO A C 1
ATOM 1372 O O . PRO A 1 176 ? 8.608 9.011 -3.777 1.00 88.38 176 PRO A O 1
ATOM 1375 N N . VAL A 1 177 ? 7.331 7.229 -3.270 1.00 87.00 177 VAL A N 1
ATOM 1376 C CA . VAL A 1 177 ? 8.361 6.464 -2.550 1.00 87.00 177 VAL A CA 1
ATOM 1377 C C . VAL A 1 177 ? 8.997 5.350 -3.381 1.00 87.00 177 VAL A C 1
ATOM 1379 O O . VAL A 1 177 ? 10.069 4.862 -3.015 1.00 87.00 177 VAL A O 1
ATOM 1382 N N . ALA A 1 178 ? 8.372 4.936 -4.486 1.00 90.00 178 ALA A N 1
ATOM 1383 C CA . ALA A 1 178 ? 8.952 3.930 -5.363 1.00 90.00 178 ALA A CA 1
ATOM 1384 C C . ALA A 1 178 ? 10.026 4.537 -6.277 1.00 90.00 178 ALA A C 1
ATOM 1386 O O . ALA A 1 178 ? 9.997 5.706 -6.677 1.00 90.00 178 ALA A O 1
ATOM 1387 N N . ARG A 1 179 ? 11.011 3.710 -6.606 1.00 91.19 179 ARG A N 1
ATOM 1388 C CA . ARG A 1 179 ? 12.049 3.964 -7.597 1.00 91.19 179 ARG A CA 1
ATOM 1389 C C . ARG A 1 179 ? 12.041 2.814 -8.585 1.00 91.19 179 ARG A C 1
ATOM 1391 O O . ARG A 1 179 ? 11.937 1.653 -8.195 1.00 91.19 179 ARG A O 1
ATOM 1398 N N . HIS A 1 180 ? 12.158 3.165 -9.855 1.00 93.56 180 HIS A N 1
ATOM 1399 C CA . HIS A 1 180 ? 12.083 2.239 -10.972 1.00 93.56 180 HIS A CA 1
ATOM 1400 C C . HIS A 1 180 ? 13.467 2.115 -11.589 1.00 93.56 180 HIS A C 1
ATOM 1402 O O . HIS A 1 180 ? 14.097 3.124 -11.901 1.00 93.56 180 HIS A O 1
ATOM 1408 N N . VAL A 1 181 ? 13.943 0.882 -11.726 1.00 93.44 181 VAL A N 1
ATOM 1409 C CA . VAL A 1 181 ? 15.258 0.579 -12.289 1.00 93.44 181 VAL A CA 1
ATOM 1410 C C . VAL A 1 181 ? 15.075 -0.481 -13.360 1.00 93.44 181 VAL A C 1
ATOM 1412 O O . VAL A 1 181 ? 14.469 -1.520 -13.103 1.00 93.44 181 VAL A O 1
ATOM 1415 N N . LEU A 1 182 ? 15.633 -0.250 -14.542 1.00 94.31 182 LEU A N 1
ATOM 1416 C CA . LEU A 1 182 ? 15.760 -1.285 -15.562 1.00 94.31 182 LEU A CA 1
ATOM 1417 C C . LEU A 1 182 ? 17.228 -1.679 -15.677 1.00 94.31 182 LEU A C 1
ATOM 1419 O O . LEU A 1 182 ? 18.071 -0.851 -16.016 1.00 94.31 182 LEU A O 1
ATOM 1423 N N . LEU A 1 183 ? 17.531 -2.937 -15.360 1.00 92.12 183 LEU A N 1
ATOM 1424 C CA . LEU A 1 183 ? 18.855 -3.535 -15.508 1.00 92.12 183 LEU A CA 1
ATOM 1425 C C . LEU A 1 183 ? 18.941 -4.264 -16.848 1.00 92.12 183 LEU A C 1
ATOM 1427 O O . LEU A 1 183 ? 18.028 -5.008 -17.195 1.00 92.12 183 LEU A O 1
ATOM 1431 N N . ARG A 1 184 ? 20.060 -4.121 -17.562 1.00 90.88 184 ARG A N 1
ATOM 1432 C CA . ARG A 1 184 ? 20.311 -4.773 -18.854 1.00 90.88 184 ARG A CA 1
ATOM 1433 C C . ARG A 1 184 ? 21.622 -5.541 -18.832 1.00 90.88 184 ARG A C 1
ATOM 1435 O O . ARG A 1 184 ? 22.633 -5.071 -18.304 1.00 90.88 184 ARG A O 1
ATOM 1442 N N . ARG A 1 185 ? 21.626 -6.728 -19.436 1.00 88.94 185 ARG A N 1
ATOM 1443 C CA . ARG A 1 185 ? 22.832 -7.533 -19.639 1.00 88.94 185 ARG A CA 1
ATOM 1444 C C . ARG A 1 185 ? 22.679 -8.441 -20.856 1.00 88.94 185 ARG A C 1
ATOM 1446 O O . ARG A 1 185 ? 22.043 -9.491 -20.770 1.00 88.94 185 ARG A O 1
ATOM 1453 N N . GLY A 1 186 ? 23.360 -8.083 -21.943 1.00 86.06 186 GLY A N 1
ATOM 1454 C CA . GLY A 1 186 ? 23.210 -8.777 -23.221 1.00 86.06 186 GLY A CA 1
ATOM 1455 C C . GLY A 1 186 ? 21.793 -8.589 -23.757 1.00 86.06 186 GLY A C 1
ATOM 1456 O O . GLY A 1 186 ? 21.311 -7.466 -23.827 1.00 86.06 186 GLY A O 1
ATOM 1457 N N . ASP A 1 187 ? 21.131 -9.692 -24.074 1.00 85.81 187 ASP A N 1
ATOM 1458 C CA . ASP A 1 187 ? 19.735 -9.784 -24.515 1.00 85.81 187 ASP A CA 1
ATOM 1459 C C . ASP A 1 187 ? 18.723 -9.859 -23.358 1.00 85.81 187 ASP A C 1
ATOM 1461 O O . ASP A 1 187 ? 17.517 -9.934 -23.585 1.00 85.81 187 ASP A O 1
ATOM 1465 N N . ARG A 1 188 ? 19.197 -9.855 -22.106 1.00 90.12 188 ARG A N 1
ATOM 1466 C CA . ARG A 1 188 ? 18.343 -9.962 -20.919 1.00 90.12 188 ARG A CA 1
ATOM 1467 C C . ARG A 1 188 ? 18.150 -8.616 -20.248 1.00 90.12 188 ARG A C 1
ATOM 1469 O O . ARG A 1 188 ? 19.101 -7.847 -20.085 1.00 90.12 188 ARG A O 1
ATOM 1476 N N . GLN A 1 189 ? 16.940 -8.413 -19.748 1.00 91.50 189 GLN A N 1
ATOM 1477 C CA . GLN A 1 189 ? 16.585 -7.282 -18.906 1.00 91.50 189 GLN A CA 1
ATOM 1478 C C . GLN A 1 189 ? 15.909 -7.739 -17.612 1.00 91.50 189 GLN A C 1
ATOM 1480 O O . GLN A 1 189 ? 15.385 -8.850 -17.534 1.00 91.50 189 GLN A O 1
ATOM 1485 N N . CYS A 1 190 ? 15.952 -6.892 -16.589 1.00 92.19 190 CYS A N 1
ATOM 1486 C CA . CYS A 1 190 ? 15.241 -7.090 -15.333 1.00 92.19 190 CYS A CA 1
ATOM 1487 C C . CYS A 1 190 ? 14.706 -5.749 -14.838 1.00 92.19 190 CYS A C 1
ATOM 1489 O O . CYS A 1 190 ? 15.476 -4.816 -14.590 1.00 92.19 190 CYS A O 1
ATOM 1491 N N . TYR A 1 191 ? 13.386 -5.667 -14.700 1.00 94.31 191 TYR A N 1
ATOM 1492 C CA . TYR A 1 191 ? 12.705 -4.523 -14.122 1.00 94.31 191 TYR A CA 1
ATOM 1493 C C . TYR A 1 191 ? 12.601 -4.668 -12.602 1.00 94.31 191 TYR A C 1
ATOM 1495 O O . TYR A 1 191 ? 12.092 -5.666 -12.091 1.00 94.31 191 TYR A O 1
ATOM 1503 N N . LEU A 1 192 ? 13.083 -3.661 -11.877 1.00 92.25 192 LEU A N 1
ATOM 1504 C CA . LEU A 1 192 ? 13.067 -3.612 -10.422 1.00 92.25 192 LEU A CA 1
ATOM 1505 C C . LEU A 1 192 ? 12.275 -2.399 -9.939 1.00 92.25 192 LEU A C 1
ATOM 1507 O O . LEU A 1 192 ? 12.451 -1.278 -10.423 1.00 92.25 192 LEU A O 1
ATOM 1511 N N . VAL A 1 193 ? 11.459 -2.632 -8.914 1.00 91.31 193 VAL A N 1
ATOM 1512 C CA . VAL A 1 193 ? 10.830 -1.586 -8.109 1.00 91.31 193 VAL A CA 1
ATOM 1513 C C . VAL A 1 193 ? 11.468 -1.631 -6.731 1.00 91.31 193 VAL A C 1
ATOM 1515 O O . VAL A 1 193 ? 11.462 -2.668 -6.070 1.00 91.31 193 VAL A O 1
ATOM 1518 N N . ALA A 1 194 ? 12.036 -0.512 -6.305 1.00 86.94 194 ALA A N 1
ATOM 1519 C CA . ALA A 1 194 ? 12.723 -0.397 -5.031 1.00 86.94 194 ALA A CA 1
ATOM 1520 C C . ALA A 1 194 ? 12.190 0.790 -4.233 1.00 86.94 194 ALA A C 1
ATOM 1522 O O . ALA A 1 194 ? 11.773 1.801 -4.791 1.00 86.94 194 ALA A O 1
ATOM 1523 N N . THR A 1 195 ? 12.252 0.685 -2.913 1.00 80.56 195 THR A N 1
ATOM 1524 C CA . THR A 1 195 ? 12.061 1.815 -2.001 1.00 80.56 195 THR A CA 1
ATOM 1525 C C . THR A 1 195 ? 13.406 2.140 -1.360 1.00 80.56 195 THR A C 1
ATOM 1527 O O . THR A 1 195 ? 14.075 1.203 -0.913 1.00 80.56 195 THR A O 1
ATOM 1530 N N . PRO A 1 196 ? 13.826 3.413 -1.291 1.00 71.12 196 PRO A N 1
ATOM 1531 C CA . PRO A 1 196 ? 15.080 3.785 -0.648 1.00 71.12 196 PRO A CA 1
ATOM 1532 C C . PRO A 1 196 ? 15.139 3.303 0.809 1.00 71.12 196 PRO A C 1
ATOM 1534 O O . PRO A 1 196 ? 14.207 3.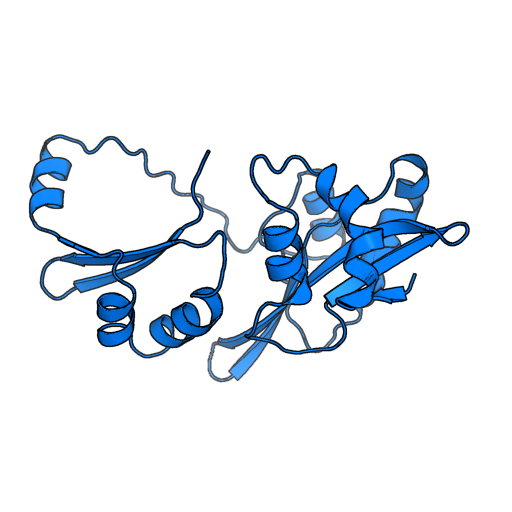528 1.583 1.00 71.12 196 PRO A O 1
ATOM 1537 N N . CYS A 1 197 ? 16.243 2.659 1.189 1.00 62.66 197 CYS A N 1
ATOM 1538 C CA . CYS A 1 197 ? 16.582 2.444 2.593 1.00 62.66 197 CYS A CA 1
ATOM 1539 C C . CYS A 1 197 ? 17.288 3.707 3.101 1.00 62.66 197 CYS A C 1
ATOM 1541 O O . CYS A 1 197 ? 18.317 4.085 2.540 1.00 62.66 197 CYS A O 1
ATOM 1543 N N . HIS A 1 198 ? 16.741 4.348 4.133 1.00 53.28 198 HIS A N 1
ATOM 1544 C CA . HIS A 1 198 ? 17.354 5.486 4.821 1.00 53.28 198 HIS A CA 1
ATOM 1545 C C . HIS A 1 198 ? 17.610 5.133 6.288 1.00 53.28 198 HIS A C 1
ATOM 1547 O O . HIS A 1 198 ? 16.680 4.604 6.948 1.00 53.28 198 HIS A O 1
#

Foldseek 3Di:
DDFAALVCLVLCVVQVVPDPDPDDDSVLVSCQQHVQDADDDRGFFDFDDDPNGGFWIKGWDWHWDDDPNDIAIATAIPSGTGHPVCVVCSCVRCVVVVVPPRHDYDHPDDDPVRVVVCVVVPDDDPDPDDDDDDPDQDPVRVVVLVQKDKDQDLVVLCVPDDDPLNVVCVRCVPNPFWTWMWIGHDPDIDIDIDGDDD

Secondary structure (DSSP, 8-state):
-EE--GGGHHHHHHHHHTSS-SS--HHHHHIIIII-TTS--S--EEEEEETTEEEEEEEEEEEEEEETTEEEEEEEEEEEEE-GGGGGGGGGGGHHHHT-TTSEE--SS--HHHHHHHHHTT---S--------S---HHHHHHHTT-EEE--HHHHHHH--HHHHHHHHHHTT-SS-EEEEEEETTEEEEEEE----